Protein AF-A0A4P5SXL4-F1 (afdb_monomer)

Structure (mmCIF, N/CA/C/O backbone):
data_AF-A0A4P5SXL4-F1
#
_entry.id   AF-A0A4P5SXL4-F1
#
loop_
_atom_site.group_PDB
_atom_site.id
_atom_site.type_symbol
_atom_site.label_atom_id
_atom_site.label_alt_id
_atom_site.label_comp_id
_atom_site.label_asym_id
_atom_site.label_entity_id
_atom_site.label_seq_id
_atom_site.pdbx_PDB_ins_code
_atom_site.Cartn_x
_atom_site.Cartn_y
_atom_site.Cartn_z
_atom_site.occupancy
_atom_site.B_iso_or_equiv
_atom_site.auth_seq_id
_atom_site.auth_comp_id
_atom_site.auth_asym_id
_atom_site.auth_atom_id
_atom_site.pdbx_PDB_model_num
ATOM 1 N N . MET A 1 1 ? 36.835 -3.818 -35.997 1.00 56.41 1 MET A N 1
ATOM 2 C CA . MET A 1 1 ? 37.004 -4.022 -34.536 1.00 56.41 1 MET A CA 1
ATOM 3 C C . MET A 1 1 ? 36.661 -2.794 -33.690 1.00 56.41 1 MET A C 1
ATOM 5 O O . MET A 1 1 ? 35.737 -2.899 -32.897 1.00 56.41 1 MET A O 1
ATOM 9 N N . LYS A 1 2 ? 37.315 -1.630 -33.857 1.00 66.56 2 LYS A N 1
ATOM 10 C CA . LYS A 1 2 ? 37.098 -0.452 -32.978 1.00 66.56 2 LYS A CA 1
ATOM 11 C C . LYS A 1 2 ? 35.642 0.056 -32.917 1.00 66.56 2 LYS A C 1
ATOM 13 O O . LYS A 1 2 ? 35.160 0.368 -31.839 1.00 66.56 2 LYS A O 1
ATOM 18 N N . LEU A 1 3 ? 34.918 0.069 -34.041 1.00 59.31 3 LEU A N 1
ATOM 19 C CA . LEU A 1 3 ? 33.506 0.495 -34.092 1.00 59.31 3 LEU A CA 1
ATOM 20 C C . LEU A 1 3 ? 32.541 -0.437 -33.342 1.00 59.31 3 LEU A C 1
ATOM 22 O O . LEU A 1 3 ? 31.607 0.037 -32.707 1.00 59.31 3 LEU A O 1
ATOM 26 N N . ILE A 1 4 ? 32.774 -1.751 -33.388 1.00 69.25 4 ILE A N 1
ATOM 27 C CA . ILE A 1 4 ? 31.944 -2.736 -32.676 1.00 69.25 4 ILE A CA 1
ATOM 28 C C . ILE A 1 4 ? 32.162 -2.599 -31.166 1.00 69.25 4 ILE A C 1
ATOM 30 O O . ILE A 1 4 ? 31.200 -2.567 -30.408 1.00 69.25 4 ILE A O 1
ATOM 34 N N . LEU A 1 5 ? 33.416 -2.417 -30.741 1.00 68.00 5 LEU A N 1
ATOM 35 C CA . LEU A 1 5 ? 33.757 -2.189 -29.338 1.00 68.00 5 LEU A CA 1
ATOM 36 C C . LEU A 1 5 ? 33.088 -0.920 -28.780 1.00 68.00 5 LEU A C 1
ATOM 38 O O . LEU A 1 5 ? 32.519 -0.961 -27.696 1.00 68.00 5 LEU A O 1
ATOM 42 N N . ILE A 1 6 ? 33.091 0.184 -29.537 1.00 70.31 6 ILE A N 1
ATOM 43 C CA . ILE A 1 6 ? 32.420 1.437 -29.141 1.00 70.31 6 ILE A CA 1
ATOM 44 C C . ILE A 1 6 ? 30.903 1.234 -28.992 1.00 70.31 6 ILE A C 1
ATOM 46 O O . ILE A 1 6 ? 30.309 1.724 -28.033 1.00 70.31 6 ILE A O 1
ATOM 50 N N . ARG A 1 7 ? 30.267 0.482 -29.899 1.00 68.31 7 ARG A N 1
ATOM 51 C CA . ARG A 1 7 ? 28.827 0.167 -29.825 1.00 68.31 7 ARG A CA 1
ATOM 52 C C . ARG A 1 7 ? 28.476 -0.691 -28.607 1.00 68.31 7 ARG A C 1
ATOM 54 O O . ARG A 1 7 ? 27.475 -0.438 -27.944 1.00 68.31 7 ARG A O 1
ATOM 61 N N . ILE A 1 8 ? 29.314 -1.676 -28.289 1.00 72.38 8 ILE A N 1
ATOM 62 C CA . ILE A 1 8 ? 29.124 -2.533 -27.112 1.00 72.38 8 ILE A CA 1
ATOM 63 C C . ILE A 1 8 ? 29.294 -1.716 -25.827 1.00 72.38 8 ILE A C 1
ATOM 65 O O . ILE A 1 8 ? 28.440 -1.787 -24.950 1.00 72.38 8 ILE A O 1
ATOM 69 N N . LEU A 1 9 ? 30.344 -0.892 -25.740 1.00 73.12 9 LEU A N 1
ATOM 70 C CA . LEU A 1 9 ? 30.603 -0.042 -24.573 1.00 73.12 9 LEU A CA 1
ATOM 71 C C . LEU A 1 9 ? 29.487 0.977 -24.335 1.00 73.12 9 LEU A C 1
ATOM 73 O O . LEU A 1 9 ? 29.042 1.140 -23.204 1.00 73.12 9 LEU A O 1
ATOM 77 N N . THR A 1 10 ? 29.006 1.632 -25.393 1.00 71.19 10 THR A N 1
ATOM 78 C CA . THR A 1 10 ? 27.881 2.573 -25.284 1.00 71.19 10 THR A CA 1
ATOM 79 C C . THR A 1 10 ? 26.604 1.864 -24.833 1.00 71.19 10 THR A C 1
ATOM 81 O O . THR A 1 10 ? 25.957 2.336 -23.904 1.00 71.19 10 THR A O 1
ATOM 84 N N . SER A 1 11 ? 26.286 0.694 -25.395 1.00 72.94 11 SER A N 1
ATOM 85 C CA . SER A 1 11 ? 25.105 -0.091 -24.993 1.00 72.94 11 SER A CA 1
ATOM 86 C C . SER A 1 11 ? 25.170 -0.551 -23.531 1.00 72.94 11 SER A C 1
ATOM 88 O O . SER A 1 11 ? 24.180 -0.450 -22.812 1.00 72.94 11 SER A O 1
ATOM 90 N N . LEU A 1 12 ? 26.341 -1.004 -23.067 1.00 77.56 12 LEU A N 1
ATOM 91 C CA . LEU A 1 12 ? 26.576 -1.379 -21.667 1.00 77.56 12 LEU A CA 1
ATOM 92 C C . LEU A 1 12 ? 26.395 -0.195 -20.715 1.00 77.56 12 LEU A C 1
ATOM 94 O O . LEU A 1 12 ? 25.798 -0.351 -19.655 1.00 77.56 12 LEU A O 1
ATOM 98 N N . LEU A 1 13 ? 26.878 0.986 -21.102 1.00 77.12 13 LEU A N 1
ATOM 99 C CA . LEU A 1 13 ? 26.790 2.194 -20.285 1.00 77.12 13 LEU A CA 1
ATOM 100 C C . LEU A 1 13 ? 25.336 2.670 -20.144 1.00 77.12 13 LEU A C 1
ATOM 102 O O . LEU A 1 13 ? 24.900 2.963 -19.033 1.00 77.12 13 LEU A O 1
ATOM 106 N N . PHE A 1 14 ? 24.560 2.664 -21.235 1.00 72.75 14 PHE A N 1
ATOM 107 C CA . PHE A 1 14 ? 23.121 2.952 -21.181 1.00 72.75 14 PHE A CA 1
ATOM 108 C C . PHE A 1 14 ? 22.348 1.896 -20.382 1.00 72.75 14 PHE A C 1
ATOM 110 O O . PHE A 1 14 ? 21.519 2.256 -19.550 1.00 72.75 14 PHE A O 1
ATOM 117 N N . GLY A 1 15 ? 22.649 0.607 -20.577 1.00 72.62 15 GLY A N 1
ATOM 118 C CA . GLY A 1 15 ? 22.032 -0.475 -19.807 1.00 72.62 15 GLY A CA 1
ATOM 119 C C . GLY A 1 15 ? 22.300 -0.347 -18.305 1.00 72.62 15 GLY A C 1
ATOM 120 O O . GLY A 1 15 ? 21.377 -0.463 -17.503 1.00 72.62 15 GLY A O 1
ATOM 121 N N . PHE A 1 16 ? 23.539 -0.027 -17.923 1.00 82.19 16 PHE A N 1
ATOM 122 C CA . PHE A 1 16 ? 23.910 0.214 -16.529 1.00 82.19 16 PHE A CA 1
ATOM 123 C C . PHE A 1 16 ? 23.234 1.464 -15.953 1.00 82.19 16 PHE A C 1
ATOM 125 O O . PHE A 1 16 ? 22.774 1.430 -14.817 1.00 82.19 16 PHE A O 1
ATOM 132 N N . ALA A 1 17 ? 23.120 2.548 -16.727 1.00 69.81 17 ALA A N 1
ATOM 133 C CA . ALA A 1 17 ? 22.428 3.761 -16.291 1.00 69.81 17 ALA A CA 1
ATOM 134 C C . ALA A 1 17 ? 20.934 3.511 -16.023 1.00 69.81 17 ALA A C 1
ATOM 136 O O . ALA A 1 17 ? 20.415 3.972 -15.008 1.00 69.81 17 ALA A O 1
ATOM 137 N N . ILE A 1 18 ? 20.260 2.743 -16.889 1.00 75.12 18 ILE A N 1
ATOM 138 C CA . ILE A 1 18 ? 18.858 2.342 -16.690 1.00 75.12 18 ILE A CA 1
ATOM 139 C C . ILE A 1 18 ? 18.734 1.431 -15.466 1.00 75.12 18 ILE A C 1
ATOM 141 O O . ILE A 1 18 ? 17.867 1.654 -14.628 1.00 75.12 18 ILE A O 1
ATOM 145 N N . PHE A 1 19 ? 19.618 0.438 -15.324 1.00 76.81 19 PHE A N 1
ATOM 146 C CA . PHE A 1 19 ? 19.635 -0.443 -14.154 1.00 76.81 19 PHE A CA 1
ATOM 147 C C . PHE A 1 19 ? 19.843 0.339 -12.851 1.00 76.81 19 PHE A C 1
ATOM 149 O O . PHE A 1 19 ? 19.139 0.102 -11.875 1.00 76.81 19 PHE A O 1
ATOM 156 N N . TYR A 1 20 ? 20.765 1.303 -12.846 1.00 77.94 20 TYR A N 1
ATOM 157 C CA . TYR A 1 20 ? 21.011 2.172 -11.700 1.00 77.94 20 TYR A CA 1
ATOM 158 C C . TYR A 1 20 ? 19.785 3.026 -11.361 1.00 77.94 20 TYR A C 1
ATOM 160 O O . TYR A 1 20 ? 19.420 3.088 -10.193 1.00 77.94 20 TYR A O 1
ATOM 168 N N . GLN A 1 21 ? 19.121 3.623 -12.359 1.00 70.56 21 GLN A N 1
ATOM 169 C CA . GLN A 1 21 ? 17.874 4.370 -12.146 1.00 70.56 21 GLN A CA 1
ATOM 170 C C . GLN A 1 21 ? 16.747 3.479 -11.610 1.00 70.56 21 GLN A C 1
ATOM 172 O O . GLN A 1 21 ? 16.017 3.891 -10.716 1.00 70.56 21 GLN A O 1
ATOM 177 N N . ALA A 1 22 ? 16.614 2.250 -12.114 1.00 70.00 22 ALA A N 1
ATOM 178 C CA . ALA A 1 22 ? 15.633 1.293 -11.607 1.00 70.00 22 ALA A CA 1
ATOM 179 C C . ALA A 1 22 ? 15.944 0.875 -10.159 1.00 70.00 22 ALA A C 1
ATOM 181 O O . ALA A 1 22 ? 15.039 0.781 -9.334 1.00 70.00 22 ALA A O 1
ATOM 182 N N . LEU A 1 23 ? 17.223 0.669 -9.833 1.00 72.94 23 LEU A N 1
ATOM 183 C CA . LEU A 1 23 ? 17.668 0.325 -8.485 1.00 72.94 23 LEU A CA 1
ATOM 184 C C . LEU A 1 23 ? 17.502 1.495 -7.506 1.00 72.94 23 LEU A C 1
ATOM 186 O O . LEU A 1 23 ? 17.093 1.273 -6.369 1.00 72.94 23 LEU A O 1
ATOM 190 N N . SER A 1 24 ? 17.798 2.729 -7.929 1.00 66.06 24 SER A N 1
ATOM 191 C CA . SER A 1 24 ? 17.576 3.924 -7.110 1.00 66.06 24 SER A CA 1
ATOM 192 C C . SER A 1 24 ? 16.088 4.160 -6.892 1.00 66.06 24 SER A C 1
ATOM 194 O O . SER A 1 24 ? 15.681 4.335 -5.754 1.00 66.06 24 SER A O 1
ATOM 196 N N . ALA A 1 25 ? 15.273 4.040 -7.946 1.00 62.03 25 ALA A N 1
ATOM 197 C CA . ALA A 1 25 ? 13.823 4.114 -7.830 1.00 62.03 25 ALA A CA 1
ATOM 198 C C . ALA A 1 25 ? 13.296 3.050 -6.862 1.00 62.03 25 ALA A C 1
ATOM 200 O O . ALA A 1 25 ? 12.528 3.383 -5.977 1.00 62.03 25 ALA A O 1
ATOM 201 N N . HIS A 1 26 ? 13.758 1.799 -6.952 1.00 61.19 26 HIS A N 1
ATOM 202 C CA . HIS A 1 26 ? 13.380 0.760 -5.993 1.00 61.19 26 HIS A CA 1
ATOM 203 C C . HIS A 1 26 ? 13.784 1.116 -4.556 1.00 61.19 26 HIS A C 1
ATOM 205 O O . HIS A 1 26 ? 12.990 0.939 -3.638 1.00 61.19 26 HIS A O 1
ATOM 211 N N . ARG A 1 27 ? 14.997 1.643 -4.348 1.00 63.25 27 ARG A N 1
ATOM 212 C CA . ARG A 1 27 ? 15.480 2.033 -3.017 1.00 63.25 27 ARG A CA 1
ATOM 213 C C . ARG A 1 27 ? 14.670 3.182 -2.416 1.00 63.25 27 ARG A C 1
ATOM 215 O O . ARG A 1 27 ? 14.325 3.102 -1.243 1.00 63.25 27 ARG A O 1
ATOM 222 N N . ASP A 1 28 ? 14.375 4.201 -3.216 1.00 55.09 28 ASP A N 1
ATOM 223 C CA . ASP A 1 28 ? 13.588 5.366 -2.804 1.00 55.09 28 ASP A CA 1
ATOM 224 C C . ASP A 1 28 ? 12.113 4.977 -2.576 1.00 55.09 28 ASP A C 1
ATOM 226 O O . ASP A 1 28 ? 11.462 5.473 -1.659 1.00 55.09 28 ASP A O 1
ATOM 230 N N . TYR A 1 29 ? 11.606 4.002 -3.333 1.00 51.97 29 TYR A N 1
ATOM 231 C CA . TYR A 1 29 ? 10.255 3.459 -3.174 1.00 51.97 29 TYR A CA 1
ATOM 232 C C . TYR A 1 29 ? 10.108 2.594 -1.918 1.00 51.97 29 TYR A C 1
ATOM 234 O O . TYR A 1 29 ? 9.102 2.670 -1.228 1.00 51.97 29 TYR A O 1
ATOM 242 N N . VAL A 1 30 ? 11.139 1.822 -1.554 1.00 52.62 30 VAL A N 1
ATOM 243 C CA . VAL A 1 30 ? 11.180 1.078 -0.279 1.00 52.62 30 VAL A CA 1
ATOM 244 C C . VAL A 1 30 ? 11.124 2.024 0.937 1.00 52.62 30 VAL A C 1
ATOM 246 O O . VAL A 1 30 ? 10.836 1.572 2.046 1.00 52.62 30 VAL A O 1
ATOM 249 N N . THR A 1 31 ? 11.376 3.326 0.754 1.00 44.84 31 THR A N 1
ATOM 250 C CA . THR A 1 31 ? 11.322 4.331 1.826 1.00 44.84 31 THR A CA 1
ATOM 251 C C . THR A 1 31 ? 10.035 5.155 1.911 1.00 44.84 31 THR A C 1
ATOM 253 O O . THR A 1 31 ? 9.834 5.778 2.952 1.00 44.84 31 THR A O 1
ATOM 256 N N . GLU A 1 32 ? 9.158 5.164 0.900 1.00 48.22 32 GLU A N 1
ATOM 257 C CA . GLU A 1 32 ? 7.842 5.812 1.022 1.00 48.22 32 GLU A CA 1
ATOM 258 C C . GLU A 1 32 ? 6.809 4.833 1.603 1.00 48.22 32 GLU A C 1
ATOM 260 O O . GLU A 1 32 ? 6.722 3.683 1.178 1.00 48.22 32 GLU A O 1
ATOM 265 N N . ASP A 1 33 ? 6.027 5.293 2.587 1.00 52.91 33 ASP A N 1
ATOM 266 C CA . ASP A 1 33 ? 4.880 4.589 3.183 1.00 52.91 33 ASP A CA 1
ATOM 267 C C . ASP A 1 33 ? 3.794 4.351 2.121 1.00 52.91 33 ASP A C 1
ATOM 269 O O . ASP A 1 33 ? 2.785 5.054 2.033 1.00 52.91 33 ASP A O 1
ATOM 273 N N . LEU A 1 34 ? 4.004 3.358 1.267 1.00 55.16 34 LEU A N 1
ATOM 274 C CA . LEU A 1 34 ? 3.079 2.995 0.203 1.00 55.16 34 LEU A CA 1
ATOM 275 C C . LEU A 1 34 ? 2.036 2.030 0.732 1.00 55.16 34 LEU A C 1
ATOM 277 O O . LEU A 1 34 ? 1.897 0.897 0.277 1.00 55.16 34 LEU A O 1
ATOM 281 N N . LEU A 1 35 ? 1.261 2.523 1.692 1.00 63.84 35 LEU A N 1
ATOM 282 C CA . LEU A 1 35 ? -0.068 1.981 1.882 1.00 63.84 35 LEU A CA 1
ATOM 283 C C . LEU A 1 35 ? -0.837 2.234 0.591 1.00 63.84 35 LEU A C 1
ATOM 285 O O . LEU A 1 35 ? -0.939 3.375 0.128 1.00 63.84 35 LEU A O 1
ATOM 289 N N . SER A 1 36 ? -1.390 1.169 0.011 1.00 72.56 36 SER A N 1
ATOM 290 C CA . SER A 1 36 ? -2.393 1.339 -1.039 1.00 72.56 36 SER A CA 1
ATOM 291 C C . SER A 1 36 ? -3.499 2.272 -0.544 1.00 72.56 36 SER A C 1
ATOM 293 O O . SER A 1 36 ? -3.765 2.375 0.659 1.00 72.56 36 SER A O 1
ATOM 295 N N . TYR A 1 37 ? -4.174 2.949 -1.471 1.00 79.25 37 TYR A N 1
ATOM 296 C CA . TYR A 1 37 ? -5.300 3.818 -1.129 1.00 79.25 37 TYR A CA 1
ATOM 297 C C . TYR A 1 37 ? -6.330 3.087 -0.245 1.00 79.25 37 TYR A C 1
ATOM 299 O O . TYR A 1 37 ? -6.777 3.623 0.768 1.00 79.25 37 TYR A O 1
ATOM 307 N N . GLN A 1 38 ? -6.609 1.819 -0.561 1.00 83.81 38 GLN A N 1
ATOM 308 C CA . GLN A 1 38 ? -7.495 0.939 0.197 1.00 83.81 38 GLN A CA 1
ATOM 309 C C . GLN A 1 38 ? -6.959 0.613 1.598 1.00 83.81 38 GLN A C 1
ATOM 311 O O . GLN A 1 38 ? -7.719 0.674 2.565 1.00 83.81 38 GLN A O 1
ATOM 316 N N . GLN A 1 39 ? -5.664 0.318 1.756 1.00 83.19 39 GLN A N 1
ATOM 317 C CA . GLN A 1 39 ? -5.060 0.114 3.081 1.00 83.19 39 GLN A CA 1
ATOM 318 C C . GLN A 1 39 ? -5.148 1.371 3.939 1.00 83.19 39 GLN A C 1
ATOM 320 O O . GLN A 1 39 ? -5.549 1.294 5.099 1.00 83.19 39 GLN A O 1
ATOM 325 N N . LYS A 1 40 ? -4.832 2.537 3.366 1.00 83.50 40 LYS A N 1
ATOM 326 C CA . LYS A 1 40 ? -4.919 3.816 4.075 1.00 83.50 40 LYS A CA 1
ATOM 327 C C . LYS A 1 40 ? -6.349 4.091 4.543 1.00 83.50 40 LYS A C 1
ATOM 329 O O . LYS A 1 40 ? -6.559 4.369 5.721 1.00 83.50 40 LYS A O 1
ATOM 334 N N . MET A 1 41 ? -7.331 3.914 3.657 1.00 85.94 41 MET A N 1
ATOM 335 C CA . MET A 1 41 ? -8.747 4.000 4.023 1.00 85.94 41 MET A CA 1
ATOM 336 C C . MET A 1 41 ? -9.126 3.007 5.124 1.00 85.94 41 MET A C 1
ATOM 338 O O . MET A 1 41 ? -9.876 3.352 6.032 1.00 85.94 41 MET A O 1
ATOM 342 N N . THR A 1 42 ? -8.623 1.773 5.056 1.00 89.50 42 THR A N 1
ATOM 343 C CA . THR A 1 42 ? -8.894 0.741 6.065 1.00 89.50 42 THR A CA 1
ATOM 344 C C . THR A 1 42 ? -8.374 1.158 7.434 1.00 89.50 42 THR A C 1
ATOM 346 O O . THR A 1 42 ? -9.110 1.057 8.411 1.00 89.50 42 THR A O 1
ATOM 349 N N . VAL A 1 43 ? -7.145 1.678 7.508 1.00 85.75 43 VAL A N 1
ATOM 350 C CA . VAL A 1 43 ? -6.544 2.171 8.756 1.00 85.75 43 VAL A CA 1
ATOM 351 C C . VAL A 1 43 ? -7.339 3.347 9.323 1.00 85.75 43 VAL A C 1
ATOM 353 O O . VAL A 1 43 ? -7.661 3.343 10.511 1.00 85.75 43 VAL A O 1
ATOM 356 N N . GLU A 1 44 ? -7.707 4.321 8.488 1.00 85.94 44 GLU A N 1
ATOM 357 C CA . GLU A 1 44 ? -8.505 5.484 8.903 1.00 85.94 44 GLU A CA 1
ATOM 358 C C . GLU A 1 44 ? -9.887 5.065 9.437 1.00 85.94 44 GLU A C 1
ATOM 360 O O . GLU A 1 44 ? -10.310 5.494 10.513 1.00 85.94 44 GLU A O 1
ATOM 365 N N . ARG A 1 45 ? -10.580 4.161 8.736 1.00 88.81 45 ARG A N 1
ATOM 366 C CA . ARG A 1 45 ? -11.884 3.635 9.171 1.00 88.81 45 ARG A CA 1
ATOM 367 C C . ARG A 1 45 ? -11.775 2.801 10.445 1.00 88.81 45 ARG A C 1
ATOM 369 O O . ARG A 1 45 ? -12.617 2.930 11.332 1.00 88.81 45 ARG A O 1
ATOM 376 N N . ALA A 1 46 ? -10.733 1.978 10.563 1.00 88.50 46 ALA A N 1
ATOM 377 C CA . ALA A 1 46 ? -10.480 1.181 11.757 1.00 88.50 46 ALA A CA 1
ATOM 378 C C . ALA A 1 46 ? -10.181 2.067 12.980 1.00 88.50 46 ALA A C 1
ATOM 380 O O . ALA A 1 46 ? -10.660 1.771 14.073 1.00 88.50 46 ALA A O 1
ATOM 381 N N . GLN A 1 47 ? -9.452 3.175 12.800 1.00 87.75 47 GLN A N 1
ATOM 382 C CA . GLN A 1 47 ? -9.225 4.187 13.839 1.00 87.75 47 GLN A CA 1
ATOM 383 C C . GLN A 1 47 ? -10.529 4.838 14.310 1.00 87.75 47 GLN A C 1
ATOM 385 O O . GLN A 1 47 ? -10.766 4.951 15.513 1.00 87.75 47 GLN A O 1
ATOM 390 N N . GLU A 1 48 ? -11.393 5.232 13.376 1.00 87.75 48 GLU A N 1
ATOM 391 C CA . GLU A 1 48 ? -12.686 5.837 13.705 1.00 87.75 48 GLU A CA 1
ATOM 392 C C . GLU A 1 48 ? -13.613 4.844 14.426 1.00 87.75 48 GLU A C 1
ATOM 394 O O . GLU A 1 48 ? -14.239 5.189 15.430 1.00 87.75 48 GLU A O 1
ATOM 399 N N . LEU A 1 49 ? -13.663 3.584 13.979 1.00 88.69 49 LEU A N 1
ATOM 400 C CA . LEU A 1 49 ? -14.407 2.528 14.673 1.00 88.69 49 LEU A CA 1
ATOM 401 C C . LEU A 1 49 ? -13.877 2.288 16.088 1.00 88.69 49 LEU A C 1
ATOM 403 O O . LEU A 1 49 ? -14.671 2.199 17.025 1.00 88.69 49 LEU A O 1
ATOM 407 N N . LYS A 1 50 ? -12.552 2.208 16.247 1.00 88.19 50 LYS A N 1
ATOM 408 C CA . LYS A 1 50 ? -11.887 2.035 17.543 1.00 88.19 50 LYS A CA 1
ATOM 409 C C . LYS A 1 50 ? -12.330 3.112 18.531 1.00 88.19 50 LYS A C 1
ATOM 411 O O . LYS A 1 50 ? -12.816 2.803 19.616 1.00 88.19 50 LYS A O 1
ATOM 416 N N . LYS A 1 51 ? -12.256 4.374 18.106 1.00 88.12 51 LYS A N 1
ATOM 417 C CA . LYS A 1 51 ? -12.672 5.522 18.912 1.00 88.12 51 LYS A CA 1
ATOM 418 C C . LYS A 1 51 ? -14.137 5.419 19.350 1.00 88.12 51 LYS A C 1
ATOM 420 O O . LYS A 1 51 ? -14.445 5.627 20.517 1.00 88.12 51 LYS A O 1
ATOM 425 N N . ARG A 1 52 ? -15.042 5.030 18.448 1.00 88.62 52 ARG A N 1
ATOM 426 C CA . ARG A 1 52 ? -16.471 4.861 18.778 1.00 88.62 52 ARG A CA 1
ATOM 427 C C . ARG A 1 52 ? -16.735 3.727 19.757 1.00 88.62 52 ARG A C 1
ATOM 429 O O . ARG A 1 52 ? -17.610 3.860 20.610 1.00 88.62 52 ARG A O 1
ATOM 436 N N . VAL A 1 53 ? -16.010 2.615 19.625 1.00 88.44 53 VAL A N 1
ATOM 437 C CA . VAL A 1 53 ? -16.074 1.510 20.592 1.00 88.44 53 VAL A CA 1
ATOM 438 C C . VAL A 1 53 ? -15.672 2.022 21.972 1.00 88.44 53 VAL A C 1
ATOM 440 O O . VAL A 1 53 ? -16.408 1.803 22.930 1.00 88.44 53 VAL A O 1
ATOM 443 N N . GLU A 1 54 ? -14.552 2.740 22.064 1.00 87.69 54 GLU A N 1
ATOM 444 C CA . GLU A 1 54 ? -14.047 3.307 23.319 1.00 87.69 54 GLU A CA 1
ATOM 445 C C . GLU A 1 54 ? -15.037 4.304 23.938 1.00 87.69 54 GLU A C 1
ATOM 447 O O . GLU A 1 54 ? -15.381 4.166 25.114 1.00 87.69 54 GLU A O 1
ATOM 452 N N . ASP A 1 55 ? -15.579 5.229 23.142 1.00 88.69 55 ASP A N 1
ATOM 453 C CA . ASP A 1 55 ? -16.592 6.196 23.585 1.00 88.69 55 ASP A CA 1
ATOM 454 C C . ASP A 1 55 ? -17.852 5.492 24.128 1.00 88.69 55 ASP A C 1
ATOM 456 O O . ASP A 1 55 ? -18.384 5.865 25.178 1.00 88.69 55 ASP A O 1
ATOM 460 N N . TYR A 1 56 ? -18.308 4.423 23.466 1.00 87.75 56 TYR A N 1
ATOM 461 C CA . TYR A 1 56 ? -19.437 3.617 23.937 1.00 87.75 56 TYR A CA 1
ATOM 462 C C . TYR A 1 56 ? -19.116 2.880 25.243 1.00 87.75 56 TYR A C 1
ATOM 464 O O . TYR A 1 56 ? -19.941 2.865 26.163 1.00 87.75 56 TYR A O 1
ATOM 472 N N . CYS A 1 57 ? -17.925 2.274 25.344 1.00 86.31 57 CYS A N 1
ATOM 473 C CA . CYS A 1 57 ? -17.480 1.594 26.562 1.00 86.31 57 CYS A CA 1
ATOM 474 C C . CYS A 1 57 ? -17.462 2.567 27.754 1.00 86.31 57 CYS A C 1
ATOM 476 O O . CYS A 1 57 ? -17.872 2.182 28.852 1.00 86.31 57 CYS A O 1
ATOM 478 N N . LEU A 1 58 ? -17.038 3.820 27.534 1.00 87.38 58 LEU A N 1
ATOM 479 C CA . LEU A 1 58 ? -17.023 4.879 28.546 1.00 87.38 58 LEU A CA 1
ATOM 480 C C . LEU A 1 58 ? -18.440 5.307 28.959 1.00 87.38 58 LEU A C 1
ATOM 482 O O . LEU A 1 58 ? -18.735 5.330 30.154 1.00 87.38 58 LEU A O 1
ATOM 486 N N . ASP A 1 59 ? -19.335 5.583 28.004 1.00 87.94 59 ASP A N 1
ATOM 487 C CA . ASP A 1 59 ? -20.705 6.048 28.293 1.00 87.94 59 ASP A CA 1
ATOM 488 C C . ASP A 1 59 ? -21.561 4.977 28.991 1.00 87.94 59 ASP A C 1
ATOM 490 O O . ASP A 1 59 ? -22.289 5.254 29.946 1.00 87.94 59 ASP A O 1
ATOM 494 N N . LYS A 1 60 ? -21.469 3.720 28.542 1.00 84.44 60 LYS A N 1
ATOM 495 C CA . LYS A 1 60 ? -22.297 2.616 29.061 1.00 84.44 60 LYS A CA 1
ATOM 496 C C . LYS A 1 60 ? -21.630 1.806 30.169 1.00 84.44 60 LYS A C 1
ATOM 498 O O . LYS A 1 60 ? -22.255 0.877 30.689 1.00 84.44 60 LYS A O 1
ATOM 503 N N . SER A 1 61 ? -20.374 2.118 30.510 1.00 81.19 61 SER A N 1
ATOM 504 C CA . SER A 1 61 ? -19.521 1.316 31.409 1.00 81.19 61 SER A CA 1
ATOM 505 C C . SER A 1 61 ? -19.462 -0.175 31.022 1.00 81.19 61 SER A C 1
ATOM 507 O O . SER A 1 61 ? -19.246 -1.043 31.869 1.00 81.19 61 SER A O 1
ATOM 509 N N . LYS A 1 62 ? -19.728 -0.478 29.744 1.00 82.75 62 LYS A N 1
ATOM 510 C CA . LYS A 1 62 ? -19.775 -1.809 29.128 1.00 82.75 62 LYS A CA 1
ATOM 511 C C . LYS A 1 62 ? -19.463 -1.662 27.647 1.00 82.75 62 LYS A C 1
ATOM 513 O O . LYS A 1 62 ? -20.071 -0.829 26.979 1.00 82.75 62 LYS A O 1
ATOM 518 N N . CYS A 1 63 ? -18.577 -2.501 27.129 1.00 83.69 63 CYS A N 1
ATOM 519 C CA . CYS A 1 63 ? -18.275 -2.506 25.705 1.00 83.69 63 CYS A CA 1
ATOM 520 C C . CYS A 1 63 ? -19.412 -3.113 24.867 1.00 83.69 63 CYS A C 1
ATOM 522 O O . CYS A 1 63 ? -20.174 -3.950 25.375 1.00 83.69 63 CYS A O 1
ATOM 524 N N . PRO A 1 64 ? -19.569 -2.669 23.605 1.00 86.56 64 PRO A N 1
ATOM 525 C CA . PRO A 1 64 ? -20.604 -3.192 22.722 1.00 86.56 64 PRO A CA 1
ATOM 526 C C . PRO A 1 64 ? -20.337 -4.674 22.444 1.00 86.56 64 PRO A C 1
ATOM 528 O O . PRO A 1 64 ? -19.188 -5.099 22.388 1.00 86.56 64 PRO A O 1
ATOM 531 N N . ARG A 1 65 ? -21.387 -5.485 22.272 1.00 85.44 65 ARG A N 1
ATOM 532 C CA . ARG A 1 65 ? -21.229 -6.912 21.929 1.00 85.44 65 ARG A CA 1
ATOM 533 C C . ARG A 1 65 ? -20.947 -7.098 20.445 1.00 85.44 65 ARG A C 1
ATOM 535 O O . ARG A 1 65 ? -20.402 -8.121 20.041 1.00 85.44 65 ARG A O 1
ATOM 542 N N . SER A 1 66 ? -21.362 -6.126 19.643 1.00 85.19 66 SER A N 1
ATOM 543 C CA . SER A 1 66 ? -21.232 -6.134 18.197 1.00 85.19 66 SER A CA 1
ATOM 544 C C . SER A 1 66 ? -21.117 -4.710 17.660 1.00 85.19 66 SER A C 1
ATOM 546 O O . SER A 1 66 ? -21.592 -3.766 18.292 1.00 85.19 66 SER A O 1
ATOM 548 N N . LEU A 1 67 ? -20.548 -4.538 16.461 1.00 82.62 67 LEU A N 1
ATOM 549 C CA . LEU A 1 67 ? -20.525 -3.220 15.817 1.00 82.62 67 LEU A CA 1
ATOM 550 C C . LEU A 1 67 ? -21.939 -2.689 15.549 1.00 82.62 67 LEU A C 1
ATOM 552 O O . LEU A 1 67 ? -22.127 -1.484 15.482 1.00 82.62 67 LEU A O 1
ATOM 556 N N . GLN A 1 68 ? -22.958 -3.546 15.446 1.00 79.75 68 GLN A N 1
ATOM 557 C CA . GLN A 1 68 ? -24.338 -3.094 15.264 1.00 79.75 68 GLN A CA 1
ATOM 558 C C . GLN A 1 68 ? -24.861 -2.283 16.465 1.00 79.75 68 GLN A C 1
ATOM 560 O O . GLN A 1 68 ? -25.730 -1.432 16.275 1.00 79.75 68 GLN A O 1
ATOM 565 N N . ASP A 1 69 ? -24.301 -2.483 17.663 1.00 80.06 69 ASP A N 1
ATOM 566 C CA . ASP A 1 69 ? -24.689 -1.753 18.879 1.00 80.06 69 ASP A CA 1
ATOM 567 C C . ASP A 1 69 ? -24.241 -0.278 18.853 1.00 80.06 69 ASP A C 1
ATOM 569 O O . ASP A 1 69 ? -24.807 0.556 19.557 1.00 80.06 69 ASP A O 1
ATOM 573 N N . LEU A 1 70 ? -23.258 0.066 18.012 1.00 76.44 70 LEU A N 1
ATOM 574 C CA . LEU A 1 70 ? -22.706 1.421 17.869 1.00 76.44 70 LEU A CA 1
ATOM 575 C C . LEU A 1 70 ? -23.542 2.334 16.952 1.00 76.44 70 LEU A C 1
ATOM 577 O O . LEU A 1 70 ? -23.103 3.429 16.610 1.00 76.44 70 LEU A O 1
ATOM 581 N N . ASN A 1 71 ? -24.719 1.879 16.508 1.00 71.00 71 ASN A N 1
ATOM 582 C CA . ASN A 1 71 ? -25.556 2.555 15.511 1.00 71.00 71 ASN A CA 1
ATOM 583 C C . ASN A 1 71 ? -24.778 2.987 14.244 1.00 71.00 71 ASN A C 1
ATOM 585 O O . ASN A 1 71 ? -25.049 4.013 13.626 1.00 71.00 71 ASN A O 1
ATOM 589 N N . VAL A 1 72 ? -23.802 2.178 13.817 1.00 65.56 72 VAL A N 1
ATOM 590 C CA . VAL A 1 72 ? -22.955 2.459 12.635 1.00 65.56 72 VAL A CA 1
ATOM 591 C C . VAL A 1 72 ? -23.743 2.371 11.322 1.00 65.56 72 VAL A C 1
ATOM 593 O O . VAL A 1 72 ? -23.215 2.695 10.267 1.00 65.56 72 VAL A O 1
ATOM 596 N N . LYS A 1 73 ? -25.023 1.973 11.365 1.00 59.78 73 LYS A N 1
ATOM 597 C CA . LYS A 1 73 ? -25.924 1.993 10.202 1.00 59.78 73 LYS A CA 1
ATOM 598 C C . LYS A 1 73 ? -26.038 3.374 9.561 1.00 59.78 73 LYS A C 1
ATOM 600 O O . LYS A 1 73 ? -26.257 3.440 8.356 1.00 59.78 73 LYS A O 1
ATOM 605 N N . ASP A 1 74 ? -25.849 4.437 10.338 1.00 61.38 74 ASP A N 1
ATOM 606 C CA . ASP A 1 74 ? -25.874 5.807 9.824 1.00 61.38 74 ASP A CA 1
ATOM 607 C C . ASP A 1 74 ? -24.605 6.155 9.020 1.00 61.38 74 ASP A C 1
ATOM 609 O O . ASP A 1 74 ? -24.580 7.165 8.322 1.00 61.38 74 ASP A O 1
ATOM 613 N N . ILE A 1 75 ? -23.560 5.313 9.080 1.00 69.50 75 ILE A N 1
ATOM 614 C CA . ILE A 1 75 ? -22.305 5.472 8.332 1.00 69.50 75 ILE A CA 1
ATOM 615 C C . ILE A 1 75 ? -21.882 4.118 7.732 1.00 69.50 75 ILE A C 1
ATOM 617 O O . ILE A 1 75 ? -20.951 3.474 8.225 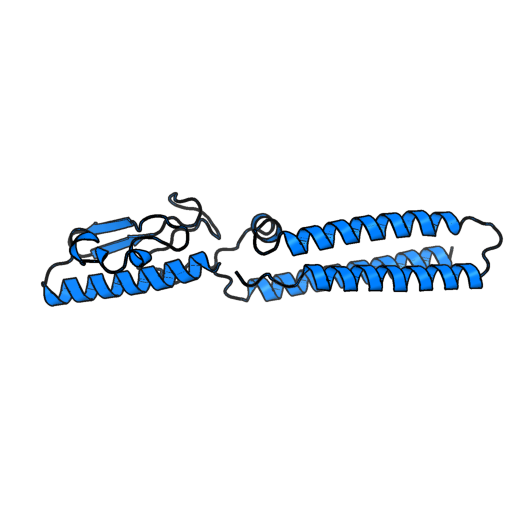1.00 69.50 75 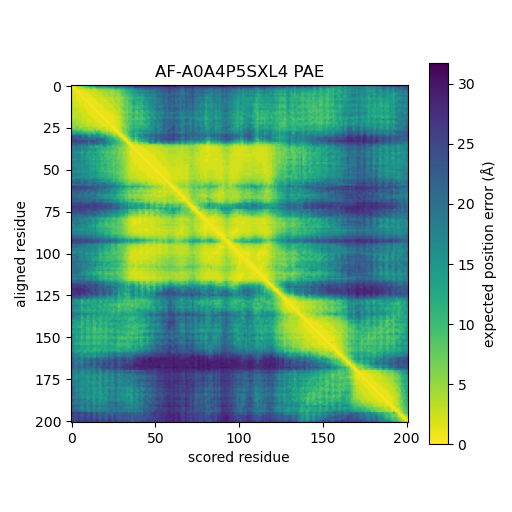ILE A O 1
ATOM 621 N N . PRO A 1 76 ? -22.551 3.663 6.656 1.00 69.62 76 PRO A N 1
ATOM 622 C CA . PRO A 1 76 ? -22.279 2.366 6.026 1.00 69.62 76 PRO A CA 1
ATOM 623 C C . PRO A 1 76 ? -20.834 2.231 5.522 1.00 69.62 76 PRO A C 1
ATOM 625 O O . PRO A 1 76 ? -20.307 1.131 5.406 1.00 69.62 76 PRO A O 1
ATOM 628 N N . GLU A 1 77 ? -20.157 3.347 5.271 1.00 74.94 77 GLU A N 1
ATOM 629 C CA . GLU A 1 77 ? -18.752 3.380 4.861 1.00 74.94 77 GLU A CA 1
ATOM 630 C C . GLU A 1 77 ? -17.794 2.892 5.957 1.00 74.94 77 GLU A C 1
ATOM 632 O O . GLU A 1 77 ? -16.701 2.437 5.638 1.00 74.94 77 GLU A O 1
ATOM 637 N N . LEU A 1 78 ? -18.189 2.956 7.234 1.00 80.56 78 LEU A N 1
ATOM 638 C CA . LEU A 1 78 ? -17.365 2.506 8.359 1.00 80.56 78 LEU A CA 1
ATOM 639 C C . LEU A 1 78 ? -17.515 1.015 8.654 1.00 80.56 78 LEU A C 1
ATOM 641 O O . LEU A 1 78 ? -16.699 0.474 9.389 1.00 80.56 78 LEU A O 1
ATOM 645 N N . THR A 1 79 ? -18.530 0.329 8.122 1.00 82.88 79 THR A N 1
ATOM 646 C CA . THR A 1 79 ? -18.724 -1.101 8.425 1.00 82.88 79 THR A CA 1
ATOM 647 C C . THR A 1 79 ? -17.771 -1.999 7.645 1.00 82.88 79 THR A C 1
ATOM 649 O O . THR A 1 79 ? -17.518 -3.128 8.071 1.00 82.88 79 THR A O 1
ATOM 652 N N . ASN A 1 80 ? -17.241 -1.494 6.529 1.00 90.12 80 ASN A N 1
ATOM 653 C CA . ASN A 1 80 ? -16.388 -2.237 5.617 1.00 90.12 80 ASN A CA 1
ATOM 654 C C . ASN A 1 80 ? -15.009 -1.578 5.492 1.00 90.12 80 ASN A C 1
ATOM 656 O O . ASN A 1 80 ? -14.869 -0.351 5.548 1.00 90.12 80 ASN A O 1
ATOM 660 N N . ASP A 1 81 ? -13.995 -2.398 5.261 1.00 91.31 81 ASP A N 1
ATOM 661 C CA . ASP A 1 81 ? -12.648 -1.949 4.947 1.00 91.31 81 ASP A CA 1
ATOM 662 C C . ASP A 1 81 ? -12.558 -1.310 3.546 1.00 91.31 81 ASP A C 1
ATOM 664 O O . ASP A 1 81 ? -13.552 -1.148 2.828 1.00 91.31 81 ASP A O 1
ATOM 668 N N . GLY A 1 82 ? -11.356 -0.880 3.165 1.00 88.06 82 GLY A N 1
ATOM 669 C CA . GLY A 1 82 ? -11.088 -0.226 1.884 1.00 88.06 82 GLY A CA 1
ATOM 670 C C . GLY A 1 82 ? -11.305 -1.121 0.661 1.00 88.06 82 GLY A C 1
ATOM 671 O O . GLY A 1 82 ? -11.420 -0.595 -0.445 1.00 88.06 82 GLY A O 1
ATOM 672 N N . TRP A 1 83 ? -11.410 -2.439 0.844 1.00 89.19 83 TRP A N 1
ATOM 673 C CA . TRP A 1 83 ? -11.722 -3.407 -0.212 1.00 89.19 83 TRP A CA 1
ATOM 674 C C . TRP A 1 83 ? -13.194 -3.834 -0.210 1.00 89.19 83 TRP A C 1
ATOM 676 O O . TRP A 1 83 ? -13.639 -4.538 -1.114 1.00 89.19 83 TRP A O 1
ATOM 686 N N . GLY A 1 84 ? -13.976 -3.363 0.764 1.00 89.56 84 GLY A N 1
ATOM 687 C CA . GLY A 1 84 ? -15.400 -3.651 0.881 1.00 89.56 84 GLY A CA 1
ATOM 688 C C . GLY A 1 84 ? -15.720 -4.891 1.715 1.00 89.56 84 GLY A C 1
ATOM 689 O O . GLY A 1 84 ? -16.894 -5.261 1.791 1.00 89.56 84 GLY A O 1
ATOM 690 N N . HIS A 1 85 ? -14.736 -5.508 2.372 1.00 91.69 85 HIS A N 1
ATOM 691 C CA . HIS A 1 85 ? -14.977 -6.601 3.309 1.00 91.69 85 HIS A CA 1
ATOM 692 C C . HIS A 1 85 ? -15.441 -6.053 4.665 1.00 91.69 85 HIS A C 1
ATOM 694 O O . HIS A 1 85 ? -14.940 -5.025 5.120 1.00 91.69 85 HIS A O 1
ATOM 700 N N . PRO A 1 86 ? -16.404 -6.702 5.342 1.00 91.19 86 PRO A N 1
ATOM 701 C CA . PRO A 1 86 ? -16.859 -6.252 6.651 1.00 91.19 86 PRO A CA 1
ATOM 702 C C . PRO A 1 86 ? -15.755 -6.418 7.700 1.0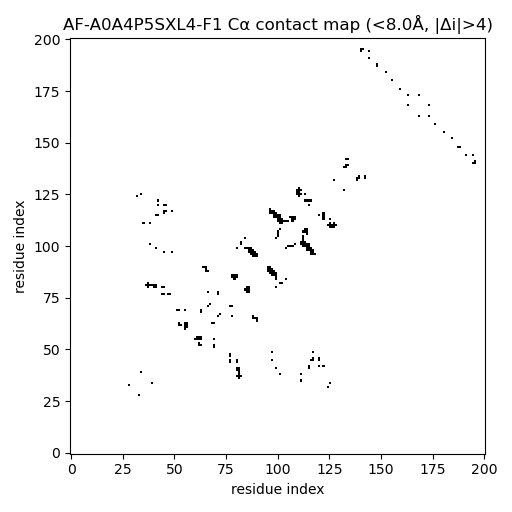0 91.19 86 PRO A C 1
ATOM 704 O O . PRO A 1 86 ? -15.102 -7.462 7.760 1.00 91.19 86 PRO A O 1
ATOM 707 N N . PHE A 1 87 ? -15.593 -5.427 8.580 1.00 90.62 87 PHE A N 1
ATOM 708 C CA . PHE A 1 87 ? -14.665 -5.555 9.702 1.00 90.62 87 PHE A CA 1
ATOM 709 C C . PHE A 1 87 ? -15.086 -6.683 10.650 1.00 90.62 87 PHE A C 1
ATOM 711 O O . PHE A 1 87 ? -16.254 -6.824 11.028 1.00 90.62 87 PHE A O 1
ATOM 718 N N . VAL A 1 88 ? -14.103 -7.454 11.104 1.00 90.38 88 VAL A N 1
ATOM 719 C CA . VAL A 1 88 ? -14.282 -8.477 12.127 1.00 90.38 88 VAL A CA 1
ATOM 720 C C . VAL A 1 88 ? -14.102 -7.833 13.494 1.00 90.38 88 VAL A C 1
ATOM 722 O O . VAL A 1 88 ? -13.015 -7.379 13.840 1.00 90.38 88 VAL A O 1
ATOM 725 N N . TYR A 1 89 ? -15.170 -7.826 14.287 1.00 89.50 89 TYR A N 1
ATOM 726 C CA . TYR A 1 89 ? -15.158 -7.353 15.668 1.00 89.50 89 TYR A CA 1
ATOM 727 C C . TYR A 1 89 ? -15.361 -8.526 16.623 1.00 89.50 89 TYR A C 1
ATOM 729 O O . TYR A 1 89 ? -16.351 -9.254 16.525 1.00 89.50 89 TYR A O 1
ATOM 737 N N . LYS A 1 90 ? -14.411 -8.726 17.536 1.00 87.88 90 LYS A N 1
ATOM 738 C CA . LYS A 1 90 ? -14.462 -9.772 18.563 1.00 87.88 90 LYS A CA 1
ATOM 739 C C . LYS A 1 90 ? -14.309 -9.140 19.932 1.00 87.88 90 LYS A C 1
ATOM 741 O O . LYS A 1 90 ? -13.416 -8.329 20.133 1.00 87.88 90 LYS A O 1
ATOM 746 N N . VAL A 1 91 ? -15.155 -9.548 20.868 1.00 84.88 91 VAL A N 1
ATOM 747 C CA . VAL A 1 91 ? -15.133 -9.071 22.253 1.00 84.88 91 VAL A CA 1
ATOM 748 C C . VAL A 1 91 ? -14.700 -10.215 23.154 1.00 84.88 91 VAL A C 1
ATOM 750 O O . VAL A 1 91 ? -15.200 -11.334 23.038 1.00 84.88 91 VAL A O 1
ATOM 753 N N . THR A 1 92 ? -13.779 -9.917 24.055 1.00 80.44 92 THR A N 1
ATOM 754 C CA . THR A 1 92 ? -13.366 -10.756 25.182 1.00 80.44 92 THR A CA 1
ATOM 755 C C . THR A 1 92 ? -13.752 -10.057 26.490 1.00 80.44 92 THR A C 1
ATOM 757 O O . THR A 1 92 ? -14.240 -8.931 26.464 1.00 80.44 92 THR A O 1
ATOM 760 N N . GLU A 1 93 ? -13.593 -10.711 27.644 1.00 71.62 93 GLU A N 1
ATOM 761 C CA . GLU A 1 93 ? -14.127 -10.199 28.921 1.00 71.62 93 GLU A CA 1
ATOM 762 C C . GLU A 1 93 ? -13.647 -8.784 29.288 1.00 71.62 93 GLU A C 1
ATOM 764 O O . GLU A 1 93 ? -14.430 -8.016 29.842 1.00 71.62 93 GLU A O 1
ATOM 769 N N . ASN A 1 94 ? -12.408 -8.426 28.934 1.00 70.00 94 ASN A N 1
ATOM 770 C CA . ASN A 1 94 ? -11.806 -7.127 29.258 1.00 70.00 94 ASN A CA 1
ATOM 771 C C . ASN A 1 94 ? -11.287 -6.357 28.034 1.00 70.00 94 ASN A C 1
ATOM 773 O O . ASN A 1 94 ? -10.727 -5.278 28.208 1.00 70.00 94 ASN A O 1
ATOM 777 N N . ASP A 1 95 ? -11.422 -6.905 26.825 1.00 79.75 95 ASP A N 1
ATOM 778 C CA . ASP A 1 95 ? -10.780 -6.346 25.633 1.00 79.75 95 ASP A CA 1
ATOM 779 C C . ASP A 1 95 ? -11.572 -6.644 24.357 1.00 79.75 95 ASP A C 1
ATOM 781 O O . ASP A 1 95 ? -12.416 -7.546 24.330 1.00 79.75 95 ASP A O 1
ATOM 785 N N . TYR A 1 96 ? -11.283 -5.924 23.281 1.00 85.88 96 TYR A N 1
ATOM 786 C CA . TYR A 1 96 ? -11.863 -6.163 21.968 1.00 85.88 96 TYR A CA 1
ATOM 787 C C . TYR A 1 96 ? -10.791 -6.150 20.883 1.00 85.88 96 TYR A C 1
ATOM 789 O O . TYR A 1 96 ? -9.762 -5.499 20.987 1.00 85.88 96 TYR A O 1
ATOM 797 N N . THR A 1 97 ? -11.065 -6.847 19.789 1.00 87.62 97 THR A N 1
ATOM 798 C CA . THR A 1 97 ? -10.218 -6.834 18.601 1.00 87.62 97 THR A CA 1
ATOM 799 C C . THR A 1 97 ? -11.052 -6.414 17.407 1.00 87.62 97 THR A C 1
ATOM 801 O O . THR A 1 97 ? -12.081 -7.033 17.119 1.00 87.62 97 THR A O 1
ATOM 804 N N . LEU A 1 98 ? -10.586 -5.387 16.699 1.00 89.31 98 LEU A N 1
ATOM 805 C CA . LEU A 1 98 ? -11.069 -5.024 15.372 1.00 89.31 98 LEU A CA 1
ATOM 806 C C . LEU A 1 98 ? -10.032 -5.458 14.334 1.00 89.31 98 LEU A C 1
ATOM 808 O O . LEU A 1 98 ? -8.848 -5.158 14.489 1.00 89.31 98 LEU A O 1
ATOM 812 N N . LEU A 1 99 ? -10.474 -6.167 13.300 1.00 90.88 99 LEU A N 1
ATOM 813 C CA . LEU A 1 99 ? -9.609 -6.791 12.301 1.00 90.88 99 LEU A CA 1
ATOM 814 C C . LEU A 1 99 ? -10.193 -6.634 10.889 1.00 90.88 99 LEU A C 1
ATOM 816 O O . LEU A 1 99 ? -11.383 -6.868 10.683 1.00 90.88 99 LEU A O 1
ATOM 820 N N . SER A 1 100 ? -9.341 -6.298 9.923 1.00 91.81 100 SER A N 1
ATOM 821 C CA . SER A 1 100 ? -9.557 -6.524 8.486 1.00 91.81 100 SER A CA 1
ATOM 822 C C . SER A 1 100 ? -8.547 -7.565 8.005 1.00 91.81 100 SER A C 1
ATOM 824 O O . SER A 1 100 ? -7.406 -7.569 8.461 1.00 91.81 100 SER A O 1
ATOM 826 N N . TYR A 1 101 ? -8.987 -8.447 7.110 1.00 92.12 101 TYR A N 1
ATOM 827 C CA . TYR A 1 101 ? -8.177 -9.508 6.507 1.00 92.12 101 TYR A CA 1
ATOM 828 C C . TYR A 1 101 ? -7.436 -9.054 5.235 1.00 92.12 101 TYR A C 1
ATOM 830 O O . TYR A 1 101 ? -7.022 -9.877 4.435 1.00 92.12 101 TYR A O 1
ATOM 838 N N . GLY A 1 102 ? -7.351 -7.747 4.982 1.00 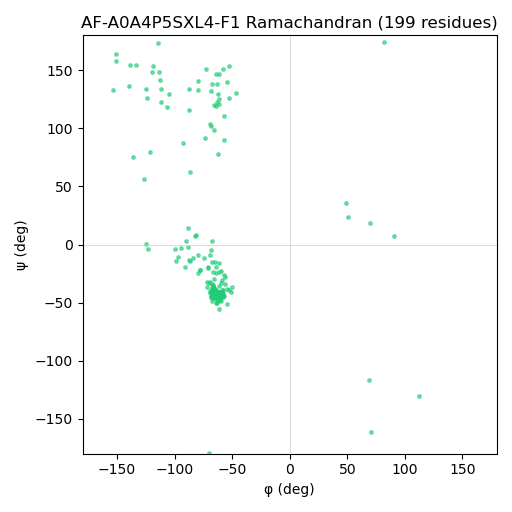89.38 102 GLY A N 1
ATOM 839 C CA . GLY A 1 102 ? -6.692 -7.240 3.783 1.00 89.38 102 GLY A CA 1
ATOM 840 C C . GLY A 1 102 ? -7.466 -7.514 2.487 1.00 89.38 102 GLY A 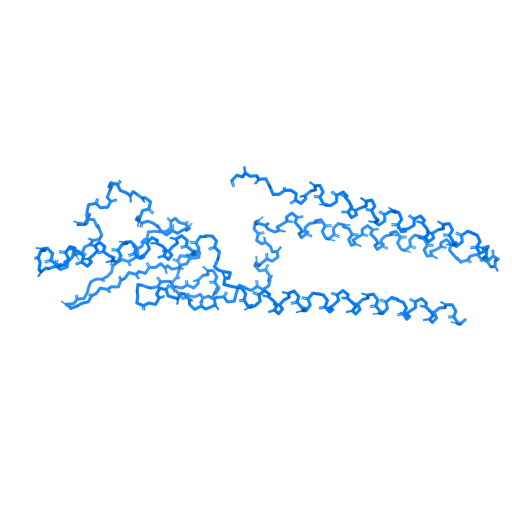C 1
ATOM 841 O O . GLY A 1 102 ? -8.683 -7.752 2.478 1.00 89.38 102 GLY A O 1
ATOM 842 N N . GLN A 1 103 ? -6.747 -7.435 1.368 1.00 88.31 103 GLN A N 1
ATOM 843 C CA . GLN A 1 103 ? -7.310 -7.510 0.022 1.00 88.31 103 GLN A CA 1
ATOM 844 C C . GLN A 1 103 ? -7.909 -8.880 -0.326 1.00 88.31 103 GLN A C 1
ATOM 846 O O . GLN A 1 103 ? -8.907 -8.929 -1.049 1.00 88.31 103 GLN A O 1
ATOM 851 N N . ASP A 1 104 ? -7.336 -9.985 0.150 1.00 89.88 104 ASP A N 1
ATOM 852 C CA . ASP A 1 104 ? -7.826 -11.333 -0.164 1.00 89.88 104 ASP A CA 1
ATOM 853 C C . ASP A 1 104 ? -8.983 -11.797 0.742 1.00 89.88 104 ASP A C 1
ATOM 855 O O . ASP A 1 104 ? -9.649 -12.799 0.442 1.00 89.88 104 ASP A O 1
ATOM 859 N N . GLY A 1 105 ? -9.237 -11.061 1.830 1.00 89.81 105 GLY A N 1
ATOM 860 C CA . GLY A 1 105 ? -10.296 -11.340 2.791 1.00 89.81 105 GLY A CA 1
ATOM 861 C C . GLY A 1 105 ? -10.049 -12.588 3.647 1.00 89.81 105 GLY A C 1
ATOM 862 O O . GLY A 1 105 ? -11.007 -13.124 4.218 1.00 89.81 105 GLY A O 1
ATOM 863 N N . LYS A 1 106 ? -8.808 -13.084 3.734 1.00 92.12 106 LYS A N 1
ATOM 864 C CA . LYS A 1 106 ? -8.442 -14.280 4.505 1.00 92.12 106 LYS A CA 1
ATOM 865 C C . LYS A 1 106 ? -7.435 -13.955 5.612 1.00 92.12 106 LYS A C 1
ATOM 867 O O . LYS A 1 106 ? -6.653 -13.031 5.494 1.00 92.12 106 LYS A O 1
ATOM 872 N N . PRO A 1 107 ? -7.415 -14.747 6.698 1.00 90.69 107 PRO A N 1
ATOM 873 C CA . PRO A 1 107 ? -6.428 -14.563 7.755 1.00 90.69 107 PRO A CA 1
ATOM 874 C C . PRO A 1 107 ? -4.996 -14.781 7.250 1.00 90.69 107 PRO A C 1
ATOM 876 O O . PRO A 1 107 ? -4.688 -15.859 6.731 1.00 90.69 107 PRO A O 1
ATOM 879 N N . GLY A 1 108 ? -4.112 -13.823 7.528 1.00 86.81 108 GLY A N 1
ATOM 880 C CA . GLY A 1 108 ? -2.679 -13.913 7.248 1.00 86.81 108 GLY A CA 1
ATOM 881 C C . GLY A 1 108 ? -2.239 -12.929 6.170 1.00 86.81 108 GLY A C 1
ATOM 882 O O . GLY A 1 108 ? -2.506 -11.744 6.297 1.00 86.81 108 GLY A O 1
ATOM 883 N N . GLY A 1 109 ? -1.508 -13.422 5.168 1.00 82.88 109 GLY A N 1
ATOM 884 C CA . GLY A 1 109 ? -1.065 -12.622 4.024 1.00 82.88 109 GLY A CA 1
ATOM 885 C C . GLY A 1 109 ? 0.192 -11.777 4.256 1.00 82.88 109 GLY A C 1
ATOM 886 O O . GLY A 1 109 ? 0.754 -11.722 5.350 1.00 82.88 109 GLY A O 1
ATOM 887 N N . GLU A 1 110 ? 0.651 -11.150 3.173 1.00 78.56 110 GLU A N 1
ATOM 888 C CA . GLU A 1 110 ? 1.755 -10.187 3.139 1.00 78.56 110 GLU A CA 1
ATOM 889 C C . GLU A 1 110 ? 1.376 -9.038 2.190 1.00 78.56 110 GLU A C 1
ATOM 891 O O . GLU A 1 110 ? 0.585 -9.215 1.261 1.00 78.56 110 GLU A O 1
ATOM 896 N N . GLY A 1 111 ? 1.943 -7.845 2.386 1.00 76.81 111 GLY A N 1
ATOM 897 C CA . GLY A 1 111 ? 1.691 -6.729 1.473 1.00 76.81 111 GLY A CA 1
ATOM 898 C C . GLY A 1 111 ? 0.253 -6.216 1.578 1.00 76.81 111 GLY A C 1
ATOM 899 O O . GLY A 1 111 ? -0.134 -5.687 2.615 1.00 76.81 111 GLY A O 1
ATOM 900 N N . LEU A 1 112 ? -0.524 -6.328 0.495 1.00 79.88 112 LEU A N 1
ATOM 901 C CA . LEU A 1 112 ? -1.932 -5.895 0.447 1.00 79.88 112 LEU A CA 1
ATOM 902 C C . LEU A 1 112 ? -2.892 -6.881 1.124 1.00 79.88 112 LEU A C 1
ATOM 904 O O . LEU A 1 112 ? -3.979 -6.480 1.539 1.00 79.88 112 LEU A O 1
ATOM 908 N N . ASP A 1 113 ? -2.472 -8.137 1.259 1.00 85.12 113 ASP A N 1
ATOM 909 C CA . ASP A 1 113 ? -3.244 -9.207 1.892 1.00 85.12 113 ASP A CA 1
ATOM 910 C C . ASP A 1 113 ? -2.996 -9.276 3.406 1.00 85.12 113 ASP A C 1
ATOM 912 O O . ASP A 1 113 ? -3.570 -10.116 4.080 1.00 85.12 113 ASP A O 1
ATOM 916 N N . GLU A 1 114 ? -2.122 -8.424 3.954 1.00 85.31 114 GLU A N 1
ATOM 917 C CA . GLU A 1 114 ? -1.784 -8.451 5.378 1.00 85.31 114 GLU A CA 1
ATOM 918 C C . GLU A 1 114 ? -2.960 -8.007 6.269 1.00 85.31 114 GLU A C 1
ATOM 920 O O . GLU A 1 114 ? -3.555 -6.942 6.075 1.00 85.31 114 GLU A O 1
ATOM 925 N N . ASP A 1 115 ? -3.230 -8.801 7.309 1.00 89.94 115 ASP A N 1
ATOM 926 C CA . ASP A 1 115 ? -4.176 -8.498 8.387 1.00 89.94 115 ASP A CA 1
ATOM 927 C C . ASP A 1 115 ? -3.921 -7.124 9.060 1.00 89.94 115 ASP A C 1
ATOM 929 O O . ASP A 1 115 ? -2.867 -6.879 9.653 1.00 89.94 115 ASP A O 1
ATOM 933 N N . ILE A 1 116 ? -4.947 -6.266 9.126 1.00 87.50 116 ILE A N 1
ATOM 934 C CA . ILE A 1 116 ? -4.898 -4.955 9.804 1.00 87.50 116 ILE A CA 1
ATOM 935 C C . ILE A 1 116 ? -5.700 -5.012 11.110 1.00 87.50 116 ILE A C 1
ATOM 937 O O . ILE A 1 116 ? -6.916 -5.212 11.085 1.00 87.50 116 ILE A O 1
ATOM 941 N N . 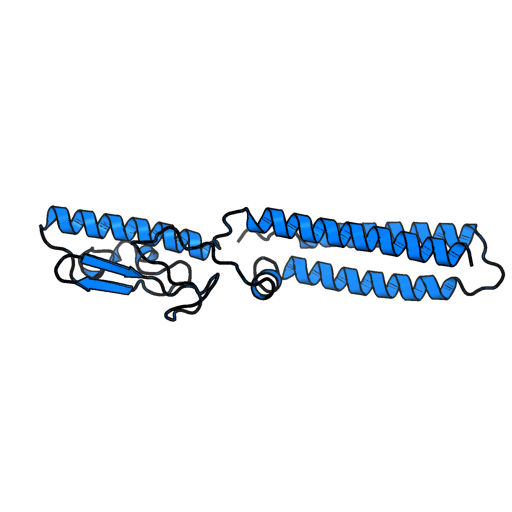LYS A 1 117 ? -5.043 -4.799 12.262 1.00 87.00 117 LYS A N 1
ATOM 942 C CA . LYS A 1 117 ? -5.655 -4.872 13.611 1.00 87.00 117 LYS A CA 1
ATOM 943 C C . LYS A 1 117 ? -5.700 -3.515 14.320 1.00 87.00 117 LYS A C 1
ATOM 945 O O . LYS A 1 117 ? -4.777 -2.718 14.180 1.00 87.00 117 LYS A O 1
ATOM 950 N N . SER A 1 118 ? -6.711 -3.281 15.164 1.00 75.88 118 SER A N 1
ATOM 951 C CA . SER A 1 118 ? -6.859 -2.061 15.998 1.00 75.88 118 SER A CA 1
ATOM 952 C C . SER A 1 118 ? -5.685 -1.763 16.931 1.00 75.88 118 SER A C 1
ATOM 954 O O . SER A 1 118 ? -5.474 -0.609 17.324 1.00 75.88 118 SER A O 1
ATOM 956 N N . ASP A 1 119 ? -4.944 -2.796 17.317 1.00 70.00 119 ASP A N 1
ATOM 957 C CA . ASP A 1 119 ? -3.840 -2.689 18.277 1.00 70.00 119 ASP A CA 1
ATOM 958 C C . ASP A 1 119 ? -2.514 -2.428 17.555 1.00 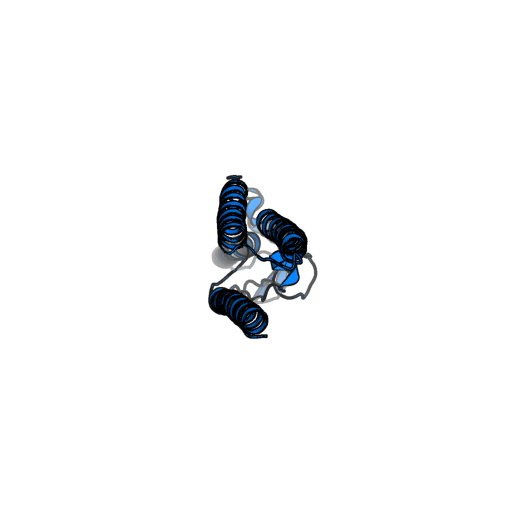70.00 119 ASP A C 1
ATOM 960 O O . ASP A 1 119 ? -1.568 -1.895 18.130 1.00 70.00 119 ASP A O 1
ATOM 964 N N . SER A 1 120 ? -2.483 -2.734 16.256 1.00 65.12 120 SER A N 1
ATOM 965 C CA . SER A 1 120 ? -1.384 -2.495 15.329 1.00 65.12 120 SER A CA 1
ATOM 966 C C . SER A 1 120 ? -1.898 -1.730 14.106 1.00 65.12 120 SER A C 1
ATOM 968 O O . SER A 1 120 ? -1.730 -2.158 12.968 1.00 65.12 120 SER A O 1
ATOM 970 N N . LEU A 1 121 ? -2.513 -0.565 14.344 1.00 62.00 121 LEU A N 1
ATOM 971 C CA . LEU A 1 121 ? -2.936 0.378 13.291 1.00 62.00 121 LEU A CA 1
ATOM 972 C C . LEU A 1 121 ? -1.757 1.029 12.554 1.00 62.00 121 LEU A C 1
ATOM 974 O O . LEU A 1 121 ? -1.950 1.892 11.704 1.00 62.00 121 LEU A O 1
ATOM 978 N N . ASN A 1 122 ? -0.539 0.626 12.902 1.00 56.28 122 ASN A N 1
ATOM 979 C CA . ASN A 1 122 ? 0.612 0.721 12.037 1.00 56.28 122 ASN A CA 1
ATOM 980 C C . ASN A 1 122 ? 0.695 -0.623 11.296 1.00 56.28 122 ASN A C 1
ATOM 982 O O . ASN A 1 122 ? 1.312 -1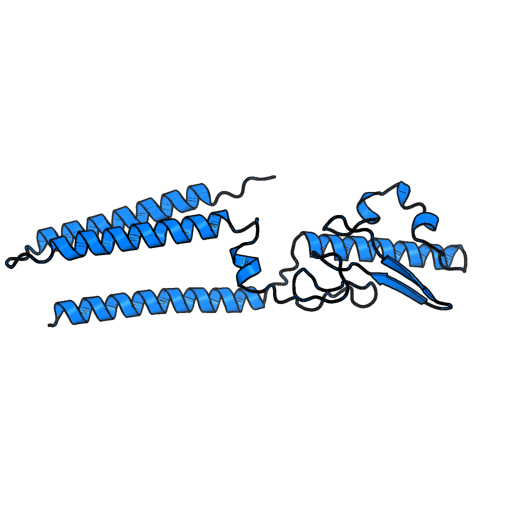.542 11.850 1.00 56.28 122 ASN A O 1
ATOM 986 N N . PRO A 1 123 ? 0.006 -0.794 10.145 1.00 52.09 123 PRO A N 1
ATOM 987 C CA . PRO A 1 123 ? 0.216 -1.973 9.308 1.00 52.09 123 PRO A CA 1
ATOM 988 C C . PRO A 1 123 ? 1.724 -2.152 9.173 1.00 52.09 123 PRO A C 1
ATOM 990 O O . PRO A 1 123 ? 2.438 -1.166 8.947 1.00 52.09 123 PRO A O 1
ATOM 993 N N . GLN A 1 124 ? 2.244 -3.362 9.414 1.00 51.50 124 GLN A N 1
ATOM 994 C CA . GLN A 1 124 ? 3.664 -3.541 9.150 1.00 51.50 124 GLN A CA 1
ATOM 995 C C . GLN A 1 124 ? 3.898 -3.194 7.687 1.00 51.50 124 GLN A C 1
ATOM 997 O O . GLN A 1 124 ? 2.982 -3.247 6.871 1.00 51.50 124 GLN A O 1
ATOM 1002 N N . ARG A 1 125 ? 5.107 -2.714 7.391 1.00 53.22 125 ARG A N 1
ATOM 1003 C CA . ARG A 1 125 ? 5.502 -2.279 6.053 1.00 53.22 125 ARG A CA 1
ATOM 1004 C C . ARG A 1 125 ? 5.292 -3.446 5.094 1.00 53.22 125 ARG A C 1
ATOM 1006 O O . ARG A 1 125 ? 6.190 -4.268 4.921 1.00 53.22 125 ARG A O 1
ATOM 1013 N N . GLY A 1 126 ? 4.099 -3.525 4.521 1.00 53.88 126 GLY A N 1
ATOM 1014 C CA . GLY A 1 126 ? 3.713 -4.578 3.616 1.00 53.88 126 GLY A CA 1
ATOM 1015 C C . GLY A 1 126 ? 4.538 -4.372 2.368 1.00 53.88 126 GLY A C 1
ATOM 1016 O O . GLY A 1 126 ? 4.277 -3.459 1.587 1.00 53.88 126 GLY A O 1
ATOM 1017 N N . HIS A 1 127 ? 5.587 -5.172 2.203 1.00 56.94 127 HIS A N 1
ATOM 1018 C CA . HIS A 1 127 ? 6.322 -5.183 0.957 1.00 56.94 127 HIS A CA 1
ATOM 1019 C C . HIS A 1 127 ? 5.371 -5.733 -0.100 1.00 56.94 127 HIS A C 1
ATOM 1021 O O . HIS A 1 127 ? 5.168 -6.940 -0.177 1.00 56.94 127 HIS A O 1
ATOM 1027 N N . VAL A 1 128 ? 4.743 -4.849 -0.877 1.00 59.75 128 VAL A N 1
ATOM 1028 C CA . VAL A 1 128 ? 3.955 -5.284 -2.028 1.00 59.75 128 VAL A CA 1
ATOM 1029 C C . VAL A 1 128 ? 4.929 -5.999 -2.963 1.00 59.75 128 VAL A C 1
ATOM 1031 O O . VAL A 1 128 ? 5.928 -5.386 -3.368 1.00 59.75 128 VAL A O 1
ATOM 1034 N N . PRO A 1 129 ? 4.706 -7.284 -3.289 1.00 68.88 129 PRO A N 1
ATOM 1035 C CA . PRO A 1 129 ? 5.585 -7.996 -4.193 1.00 68.88 129 P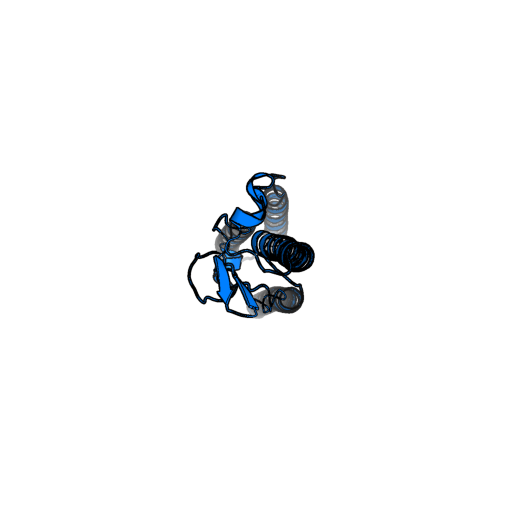RO A CA 1
ATOM 1036 C C . PRO A 1 129 ? 5.722 -7.222 -5.501 1.00 68.88 129 PRO A C 1
ATOM 1038 O O . PRO A 1 129 ? 4.751 -6.683 -6.036 1.00 68.88 129 PRO A O 1
ATOM 1041 N N . PHE A 1 130 ? 6.941 -7.180 -6.042 1.00 69.62 130 PHE A N 1
ATOM 1042 C CA . PHE A 1 130 ? 7.227 -6.448 -7.279 1.00 69.62 130 PHE A CA 1
ATOM 1043 C C . PHE A 1 130 ? 6.242 -6.788 -8.408 1.00 69.62 130 PHE A C 1
ATOM 1045 O O . PHE A 1 130 ? 5.857 -5.909 -9.176 1.00 69.62 130 PHE A O 1
ATOM 1052 N N . TRP A 1 131 ? 5.824 -8.054 -8.491 1.00 71.50 131 TRP A N 1
ATOM 1053 C CA . TRP A 1 131 ? 4.870 -8.518 -9.492 1.00 71.50 131 TRP A CA 1
ATOM 1054 C C . TRP A 1 131 ? 3.497 -7.873 -9.334 1.00 71.50 131 TRP A C 1
ATOM 1056 O O . TRP A 1 131 ? 3.013 -7.290 -10.301 1.00 71.50 131 TRP A O 1
ATOM 1066 N N . ASP A 1 132 ? 2.932 -7.881 -8.128 1.00 68.94 132 ASP A N 1
ATOM 1067 C CA . ASP A 1 132 ? 1.623 -7.280 -7.855 1.00 68.94 132 ASP A CA 1
ATOM 1068 C C . ASP A 1 132 ? 1.638 -5.778 -8.130 1.00 68.94 132 ASP A C 1
ATOM 1070 O O . ASP A 1 132 ? 0.690 -5.235 -8.697 1.00 68.94 132 ASP A O 1
ATOM 1074 N N . TYR A 1 133 ? 2.767 -5.124 -7.848 1.00 71.06 133 TYR A N 1
ATOM 1075 C CA . TYR A 1 133 ? 2.984 -3.720 -8.170 1.00 71.06 133 TYR A CA 1
ATOM 1076 C C . TYR A 1 133 ? 2.912 -3.452 -9.682 1.00 71.06 133 TYR A C 1
ATOM 1078 O O . TYR A 1 133 ? 2.094 -2.648 -10.131 1.00 71.06 133 TYR A O 1
ATOM 1086 N N . ILE A 1 134 ? 3.716 -4.144 -10.500 1.00 72.50 134 ILE A N 1
ATOM 1087 C CA . ILE A 1 134 ? 3.751 -3.885 -11.953 1.00 72.50 134 ILE A CA 1
ATOM 1088 C C . ILE A 1 134 ? 2.494 -4.353 -12.699 1.00 72.50 134 ILE A C 1
ATOM 1090 O O . ILE A 1 134 ? 2.245 -3.881 -13.815 1.00 72.50 134 ILE A O 1
ATOM 1094 N N . THR A 1 135 ? 1.705 -5.255 -12.107 1.00 70.75 135 THR A N 1
ATOM 1095 C CA . THR A 1 135 ? 0.421 -5.717 -12.662 1.00 70.75 135 THR A CA 1
ATOM 1096 C C . THR A 1 135 ? -0.807 -5.005 -12.089 1.00 70.75 135 THR A C 1
ATOM 1098 O O . THR A 1 135 ? -1.901 -5.156 -12.644 1.00 70.75 135 THR A O 1
ATOM 1101 N N . GLY A 1 136 ? -0.642 -4.219 -11.022 1.00 67.44 136 GLY A N 1
ATOM 1102 C CA . GLY A 1 136 ? -1.722 -3.506 -10.343 1.00 67.44 136 GLY A CA 1
ATOM 1103 C C . GLY A 1 136 ? -2.425 -2.491 -11.245 1.00 67.44 136 GLY A C 1
ATOM 1104 O O . GLY A 1 136 ? -1.804 -1.877 -12.117 1.00 67.44 136 GLY A O 1
ATOM 1105 N N . GLU A 1 137 ? -3.733 -2.300 -11.039 1.00 63.69 137 GLU A N 1
ATOM 1106 C CA . GLU A 1 137 ? -4.593 -1.496 -11.926 1.00 63.69 137 GLU A CA 1
ATOM 1107 C C . GLU A 1 137 ? -4.077 -0.069 -12.150 1.00 63.69 137 GLU A C 1
ATOM 1109 O O . GLU A 1 137 ? -4.099 0.421 -13.279 1.00 63.69 137 GLU A O 1
ATOM 1114 N N . GLY A 1 138 ? -3.518 0.561 -11.111 1.00 61.31 138 GLY A N 1
ATOM 1115 C CA . GLY A 1 138 ? -2.956 1.912 -11.197 1.00 61.31 138 GLY A CA 1
ATOM 1116 C C . GLY A 1 138 ? -1.744 2.034 -12.126 1.00 61.31 138 GLY A C 1
ATOM 1117 O O . GLY A 1 138 ? -1.439 3.129 -12.593 1.00 61.31 138 GLY A O 1
ATOM 1118 N N . MET A 1 139 ? -1.068 0.925 -12.442 1.00 63.22 139 MET A N 1
ATOM 1119 C CA . MET A 1 139 ? 0.191 0.950 -13.185 1.00 63.22 139 MET A CA 1
ATOM 1120 C C . MET A 1 139 ? 0.188 0.134 -14.477 1.00 63.22 139 MET A C 1
ATOM 1122 O O . MET A 1 139 ? 1.129 0.233 -15.267 1.00 63.22 139 MET A O 1
ATOM 1126 N N . GLN A 1 140 ? -0.901 -0.582 -14.775 1.00 67.50 140 GLN A N 1
ATOM 1127 C CA . GLN A 1 140 ? -1.049 -1.346 -16.019 1.00 67.50 140 GLN A CA 1
ATOM 1128 C C . GLN A 1 140 ? -0.796 -0.506 -17.275 1.00 67.50 140 GLN A C 1
ATOM 1130 O O . GLN A 1 140 ? -0.163 -0.987 -18.216 1.00 67.50 140 GLN A O 1
ATOM 1135 N N . ASN A 1 141 ? -1.251 0.750 -17.304 1.00 66.44 141 ASN A N 1
ATOM 1136 C CA . ASN A 1 141 ? -1.042 1.633 -18.455 1.00 66.44 141 ASN A CA 1
ATOM 1137 C C . ASN A 1 141 ? 0.442 1.979 -18.645 1.00 66.44 141 ASN A C 1
ATOM 1139 O O . ASN A 1 141 ? 0.944 1.947 -19.771 1.00 66.44 141 ASN A O 1
ATOM 1143 N N . MET A 1 142 ? 1.163 2.222 -17.545 1.00 66.19 142 MET A N 1
ATOM 1144 C CA . MET A 1 142 ? 2.597 2.513 -17.570 1.00 66.19 142 MET A CA 1
ATOM 1145 C C . MET A 1 142 ? 3.403 1.277 -17.986 1.00 66.19 142 MET A C 1
ATOM 1147 O O . MET A 1 142 ? 4.244 1.362 -18.883 1.00 66.19 142 MET A O 1
ATOM 1151 N N . THR A 1 143 ? 3.081 0.110 -17.420 1.00 72.94 143 THR A N 1
ATOM 1152 C CA . THR A 1 143 ? 3.711 -1.171 -17.771 1.00 72.94 143 THR A CA 1
ATOM 1153 C C . THR A 1 143 ? 3.491 -1.510 -19.247 1.00 72.94 143 THR A C 1
ATOM 1155 O O . THR A 1 143 ? 4.440 -1.855 -19.953 1.00 72.94 143 THR A O 1
ATOM 1158 N N . ARG A 1 144 ? 2.267 -1.347 -19.770 1.00 72.75 144 ARG A N 1
ATOM 1159 C CA . ARG A 1 144 ? 1.957 -1.590 -21.192 1.00 72.75 144 ARG A CA 1
ATOM 1160 C C . ARG A 1 144 ? 2.738 -0.663 -22.118 1.00 72.75 144 ARG A C 1
ATOM 1162 O O . ARG A 1 144 ? 3.310 -1.131 -23.101 1.00 72.75 144 ARG A O 1
ATOM 1169 N N . ALA A 1 145 ? 2.797 0.629 -21.803 1.00 73.94 145 ALA A N 1
ATOM 1170 C CA . ALA A 1 145 ? 3.532 1.596 -22.609 1.00 73.94 145 ALA A CA 1
ATOM 1171 C C . ALA A 1 145 ? 5.048 1.311 -22.619 1.00 73.94 145 ALA A C 1
ATOM 1173 O O . ALA A 1 145 ? 5.687 1.347 -23.677 1.00 73.94 145 ALA A O 1
ATOM 1174 N N . ALA A 1 146 ? 5.615 0.940 -21.467 1.00 74.50 146 ALA A N 1
ATOM 1175 C CA . ALA A 1 146 ? 7.012 0.525 -21.355 1.00 74.50 146 ALA A CA 1
ATOM 1176 C C . ALA A 1 146 ? 7.309 -0.734 -22.192 1.00 74.50 146 ALA A C 1
ATOM 1178 O O . ALA A 1 146 ? 8.269 -0.751 -22.962 1.00 74.50 146 ALA A O 1
ATOM 1179 N N . VAL A 1 147 ? 6.452 -1.758 -22.128 1.00 78.19 147 VAL A N 1
ATOM 1180 C CA . VAL A 1 147 ? 6.617 -2.993 -22.916 1.00 78.19 147 VAL A CA 1
ATOM 1181 C C . VAL A 1 147 ? 6.527 -2.718 -24.421 1.00 78.19 147 VAL A C 1
ATOM 1183 O O . VAL A 1 147 ? 7.402 -3.143 -25.177 1.00 78.19 147 VAL A O 1
ATOM 1186 N N . VAL A 1 148 ? 5.514 -1.969 -24.870 1.00 78.94 148 VAL A N 1
ATOM 1187 C CA . VAL A 1 148 ? 5.329 -1.638 -26.296 1.00 78.94 148 VAL A CA 1
ATOM 1188 C C . VAL A 1 148 ? 6.516 -0.838 -26.833 1.00 78.94 148 VAL A C 1
ATOM 1190 O O . VAL A 1 148 ? 7.029 -1.141 -27.911 1.00 78.94 148 VAL A O 1
ATOM 1193 N N . SER A 1 149 ? 6.996 0.149 -26.076 1.00 71.81 149 SER A N 1
ATOM 1194 C CA . SER A 1 149 ? 8.145 0.962 -26.482 1.00 71.81 149 SER A CA 1
ATOM 1195 C C . SER A 1 149 ? 9.455 0.175 -26.526 1.00 71.81 149 SER A C 1
ATOM 1197 O O . SER A 1 149 ? 10.241 0.366 -27.458 1.00 71.81 149 SER A O 1
ATOM 1199 N N . GLY A 1 150 ? 9.663 -0.758 -25.591 1.00 75.12 150 GLY A N 1
ATOM 1200 C CA . GLY A 1 150 ? 10.798 -1.680 -25.601 1.00 75.12 150 GLY A CA 1
ATOM 1201 C C . GLY A 1 150 ? 10.793 -2.594 -26.828 1.00 75.12 150 GLY A C 1
ATOM 1202 O O . GLY A 1 150 ? 11.815 -2.720 -27.504 1.00 75.12 150 GLY A O 1
ATOM 1203 N N . ILE A 1 151 ? 9.632 -3.163 -27.177 1.00 79.62 151 ILE A N 1
ATOM 1204 C CA . ILE A 1 151 ? 9.466 -3.998 -28.378 1.00 79.62 151 ILE A CA 1
ATOM 1205 C C . ILE A 1 151 ? 9.720 -3.176 -29.647 1.00 79.62 151 ILE A C 1
ATOM 1207 O O . ILE A 1 151 ? 10.523 -3.584 -30.486 1.00 79.62 151 ILE A O 1
ATOM 1211 N N . LEU A 1 152 ? 9.088 -2.004 -29.778 1.00 74.50 152 LEU A N 1
ATOM 1212 C CA . LEU A 1 152 ? 9.266 -1.124 -30.939 1.00 74.50 152 LEU A CA 1
ATOM 1213 C C . LEU A 1 152 ? 10.725 -0.690 -31.105 1.00 74.50 152 LEU A C 1
ATOM 1215 O O . LEU A 1 152 ? 11.261 -0.771 -32.208 1.00 74.50 152 LEU A O 1
ATOM 1219 N N . SER A 1 153 ? 11.386 -0.295 -30.015 1.00 73.06 153 SER A N 1
ATOM 1220 C CA . SER A 1 153 ? 12.802 0.093 -30.031 1.00 73.06 153 SER A CA 1
ATOM 1221 C C . SER A 1 153 ? 13.705 -1.083 -30.404 1.00 73.06 153 SER A C 1
ATOM 1223 O O . SER A 1 153 ? 14.631 -0.919 -31.196 1.00 73.06 153 SER A O 1
ATOM 1225 N N . GLY A 1 154 ? 13.413 -2.286 -29.898 1.00 73.62 154 GLY A N 1
ATOM 1226 C CA . GLY A 1 154 ? 14.128 -3.510 -30.260 1.00 73.62 154 GLY A CA 1
ATOM 1227 C C . GLY A 1 154 ? 14.012 -3.840 -31.751 1.00 73.62 154 GLY A C 1
ATOM 1228 O O . GLY A 1 154 ? 15.023 -4.104 -32.407 1.00 73.62 154 GLY A O 1
ATOM 1229 N N . VAL A 1 155 ? 12.801 -3.750 -32.310 1.00 75.56 155 VAL A N 1
ATOM 1230 C CA . VAL A 1 155 ? 12.553 -3.947 -33.748 1.00 75.56 155 VAL A CA 1
ATOM 1231 C C . VAL A 1 155 ? 13.278 -2.886 -34.577 1.00 75.56 155 VAL A C 1
ATOM 1233 O O . VAL A 1 155 ? 13.962 -3.237 -35.541 1.00 75.56 155 VAL A O 1
ATOM 1236 N N . LEU A 1 156 ? 13.195 -1.608 -34.188 1.00 67.44 156 LEU A N 1
ATOM 1237 C CA . LEU A 1 156 ? 13.865 -0.517 -34.900 1.00 67.44 156 LEU A CA 1
ATOM 1238 C C . LEU A 1 156 ? 15.386 -0.708 -34.908 1.00 67.44 156 LEU A C 1
ATOM 1240 O O . LEU A 1 156 ? 16.012 -0.603 -35.961 1.00 67.44 156 LEU A O 1
ATOM 1244 N N . CYS A 1 157 ? 15.973 -1.057 -33.760 1.00 67.06 157 CYS A N 1
ATOM 1245 C CA . CYS A 1 157 ? 17.394 -1.372 -33.648 1.00 67.06 157 CYS A CA 1
ATOM 1246 C C . CYS A 1 157 ? 17.787 -2.536 -34.564 1.00 67.06 157 CYS A C 1
ATOM 1248 O O . CYS A 1 157 ? 18.794 -2.444 -35.260 1.00 67.06 157 CYS A O 1
ATOM 1250 N N . PHE A 1 158 ? 16.996 -3.610 -34.622 1.00 67.06 158 PHE A N 1
ATOM 1251 C CA . PHE A 1 158 ? 17.314 -4.772 -35.454 1.00 67.06 158 PHE A CA 1
ATOM 1252 C C . PHE A 1 158 ? 17.228 -4.473 -36.961 1.00 67.06 158 PHE A C 1
ATOM 1254 O O . PHE A 1 158 ? 18.098 -4.891 -37.728 1.00 67.06 158 PHE A O 1
ATOM 1261 N N . VAL A 1 159 ? 16.217 -3.711 -37.389 1.00 68.56 159 VAL A N 1
ATOM 1262 C CA . VAL A 1 159 ? 16.044 -3.296 -38.793 1.00 68.56 159 VAL A CA 1
ATOM 1263 C C . VAL A 1 159 ? 17.140 -2.313 -39.218 1.00 68.56 159 VAL A C 1
ATOM 1265 O O . VAL A 1 159 ? 17.746 -2.484 -40.276 1.00 68.56 159 VAL A O 1
ATOM 1268 N N . LEU A 1 160 ? 17.448 -1.317 -38.382 1.00 63.34 160 LEU A N 1
ATOM 1269 C CA . LEU A 1 160 ? 18.464 -0.305 -38.685 1.00 63.34 160 LEU A CA 1
ATOM 1270 C C . LEU A 1 160 ? 19.893 -0.859 -38.622 1.00 63.34 160 LEU A C 1
ATOM 1272 O O . LEU A 1 160 ? 20.742 -0.439 -39.406 1.00 63.34 160 LEU A O 1
ATOM 1276 N N . LEU A 1 161 ? 20.174 -1.832 -37.747 1.00 60.47 161 LEU A N 1
ATOM 1277 C CA . LEU A 1 161 ? 21.481 -2.497 -37.713 1.00 60.47 161 LEU A CA 1
ATOM 1278 C C . LEU A 1 161 ? 21.735 -3.329 -38.979 1.00 60.47 161 LEU A C 1
ATOM 1280 O O . LEU A 1 161 ? 22.862 -3.312 -39.472 1.00 60.47 161 LEU A O 1
ATOM 1284 N N . ARG A 1 162 ? 20.706 -3.973 -39.554 1.00 60.66 162 ARG A N 1
ATOM 1285 C CA . ARG A 1 162 ? 20.824 -4.712 -40.829 1.00 60.66 162 ARG A CA 1
ATOM 1286 C C . ARG A 1 162 ? 21.128 -3.818 -42.033 1.00 60.66 162 ARG A C 1
ATOM 1288 O O . ARG A 1 162 ? 21.805 -4.257 -42.955 1.00 60.66 162 ARG A O 1
ATOM 1295 N N . LEU A 1 163 ? 20.684 -2.560 -42.027 1.00 54.50 163 LEU A N 1
ATOM 1296 C CA . LEU A 1 163 ? 21.001 -1.593 -43.090 1.00 54.50 163 LEU A CA 1
ATOM 1297 C C . LEU A 1 163 ? 22.492 -1.196 -43.119 1.00 54.50 163 LEU A C 1
ATOM 1299 O O . LEU A 1 163 ? 22.967 -0.642 -44.109 1.00 54.50 163 LEU A O 1
ATOM 1303 N N . SER A 1 164 ? 23.251 -1.492 -42.057 1.00 53.53 164 SER A N 1
ATOM 1304 C CA . SER A 1 164 ? 24.663 -1.116 -41.923 1.00 53.53 164 SER A CA 1
ATOM 1305 C C . SER A 1 164 ? 25.657 -2.160 -42.465 1.00 53.53 164 SER A C 1
ATOM 1307 O O . SER A 1 164 ? 26.861 -1.915 -42.360 1.00 53.53 164 SER A O 1
ATOM 1309 N N . ASP A 1 165 ? 25.200 -3.275 -43.051 1.00 56.44 165 ASP A N 1
ATOM 1310 C CA . ASP A 1 165 ? 26.058 -4.362 -43.572 1.00 56.44 165 ASP A CA 1
ATOM 1311 C C . ASP A 1 165 ? 26.655 -4.093 -44.974 1.00 56.44 165 ASP A C 1
ATOM 1313 O O . ASP A 1 165 ? 27.302 -4.956 -45.571 1.00 56.44 165 ASP A O 1
ATOM 1317 N N . HIS A 1 166 ? 26.501 -2.884 -45.525 1.00 55.25 166 HIS A N 1
ATOM 1318 C CA . HIS A 1 166 ? 27.087 -2.540 -46.822 1.00 55.25 166 HIS A CA 1
ATOM 1319 C C . HIS A 1 166 ? 28.591 -2.187 -46.721 1.00 55.25 166 HIS A C 1
ATOM 1321 O O . HIS A 1 166 ? 28.983 -1.360 -45.899 1.00 55.25 166 HIS A O 1
ATOM 1327 N N . PRO A 1 167 ? 29.460 -2.729 -47.601 1.00 56.06 167 PRO A N 1
ATOM 1328 C CA . PRO A 1 167 ? 30.926 -2.662 -47.473 1.00 56.06 167 PRO A CA 1
ATOM 1329 C C . PRO A 1 167 ? 31.545 -1.264 -47.666 1.00 56.06 167 PRO A C 1
ATOM 1331 O O . PRO A 1 167 ? 32.728 -1.069 -47.393 1.00 56.06 167 PRO A O 1
ATOM 1334 N N . LYS A 1 168 ? 30.763 -0.273 -48.111 1.00 60.53 168 LYS A N 1
ATOM 1335 C CA . LYS A 1 168 ? 31.146 1.146 -48.163 1.00 60.53 168 LYS A CA 1
ATOM 1336 C C . LYS A 1 168 ? 30.150 1.944 -47.334 1.00 60.53 168 LYS A C 1
ATOM 1338 O O . LYS A 1 168 ? 29.199 2.511 -47.857 1.00 60.53 168 LYS A O 1
ATOM 1343 N N . VAL A 1 169 ? 30.351 1.920 -46.024 1.00 61.28 169 VAL A N 1
ATOM 1344 C CA . VAL A 1 169 ? 29.504 2.636 -45.073 1.00 61.28 169 VAL A CA 1
ATOM 1345 C C . VAL A 1 169 ? 29.738 4.140 -45.238 1.00 61.28 169 VAL A C 1
ATOM 1347 O O . VAL A 1 169 ? 30.765 4.665 -44.804 1.00 61.28 169 VAL A O 1
ATOM 1350 N N . ASP A 1 170 ? 28.799 4.831 -45.883 1.00 69.19 170 ASP A N 1
ATOM 1351 C CA . ASP A 1 170 ? 28.788 6.290 -45.922 1.00 69.19 170 ASP A CA 1
ATOM 1352 C C . ASP A 1 170 ? 28.533 6.820 -44.502 1.00 69.19 170 ASP A C 1
ATOM 1354 O O . ASP A 1 170 ? 27.518 6.518 -43.866 1.00 69.19 170 ASP A O 1
ATOM 1358 N N . LYS A 1 171 ? 29.484 7.602 -43.984 1.00 68.25 171 LYS A N 1
ATOM 1359 C CA . LYS A 1 171 ? 29.395 8.208 -42.650 1.00 68.25 171 LYS A CA 1
ATOM 1360 C C . LYS A 1 171 ? 28.155 9.097 -42.531 1.00 68.25 171 LYS A C 1
ATOM 1362 O O . LYS A 1 171 ? 27.587 9.171 -41.444 1.00 68.25 171 LYS A O 1
ATOM 1367 N N . ALA A 1 172 ? 27.719 9.712 -43.633 1.00 68.75 172 ALA A N 1
ATOM 1368 C CA . ALA A 1 172 ? 26.493 10.499 -43.676 1.00 68.75 172 ALA A CA 1
ATOM 1369 C C . ALA A 1 172 ? 25.251 9.617 -43.488 1.00 68.75 172 ALA A C 1
ATOM 1371 O O . ALA A 1 172 ? 24.391 9.952 -42.681 1.00 68.75 172 ALA A O 1
ATOM 1372 N N . ALA A 1 173 ? 25.187 8.448 -44.133 1.00 66.00 173 ALA A N 1
ATOM 1373 C CA . ALA A 1 173 ? 24.068 7.516 -43.987 1.00 66.00 173 ALA A CA 1
ATOM 1374 C C . ALA A 1 173 ? 23.953 6.953 -42.559 1.00 66.00 173 ALA A C 1
ATOM 1376 O O . ALA A 1 173 ? 22.851 6.835 -42.019 1.00 66.00 173 ALA A O 1
ATOM 1377 N N . VAL A 1 174 ? 25.087 6.665 -41.909 1.00 67.56 174 VAL A N 1
ATOM 1378 C CA . VAL A 1 174 ? 25.102 6.246 -40.496 1.00 67.56 174 VAL A CA 1
ATOM 1379 C C . VAL A 1 174 ? 24.650 7.377 -39.582 1.00 67.56 174 VAL A C 1
ATOM 1381 O O . VAL A 1 174 ? 23.867 7.137 -38.666 1.00 67.56 174 VAL A O 1
ATOM 1384 N N . PHE A 1 175 ? 25.115 8.602 -39.832 1.00 71.69 175 PHE A N 1
ATOM 1385 C CA . PHE A 1 175 ? 24.711 9.767 -39.052 1.00 71.69 175 PHE A CA 1
ATOM 1386 C C . PHE A 1 175 ? 23.205 10.028 -39.185 1.00 71.69 175 PHE A C 1
ATOM 1388 O O . PHE A 1 175 ? 22.519 10.100 -38.173 1.00 71.69 175 PHE A O 1
ATOM 1395 N N . ILE A 1 176 ? 22.671 10.035 -40.411 1.00 72.88 176 ILE A N 1
ATOM 1396 C CA . ILE A 1 176 ? 21.233 10.188 -40.689 1.00 72.88 176 ILE A CA 1
ATOM 1397 C C . ILE A 1 176 ? 20.417 9.091 -39.992 1.00 72.88 176 ILE A C 1
ATOM 1399 O O . ILE A 1 176 ? 19.396 9.386 -39.375 1.00 72.88 176 ILE A O 1
ATOM 1403 N N . SER A 1 177 ? 20.883 7.840 -40.030 1.00 67.00 177 SER A N 1
ATOM 1404 C CA . SER A 1 177 ? 20.197 6.716 -39.377 1.00 67.00 177 SER A CA 1
ATOM 1405 C C . SER A 1 177 ? 20.184 6.847 -37.849 1.00 67.00 177 SER A C 1
ATOM 1407 O O . SER A 1 177 ? 19.162 6.583 -37.218 1.00 67.00 177 SER A O 1
ATOM 1409 N N . LEU A 1 178 ? 21.291 7.292 -37.243 1.00 68.00 178 LEU A N 1
ATOM 1410 C CA . LEU A 1 178 ? 21.379 7.535 -35.797 1.00 68.00 178 LEU A CA 1
ATOM 1411 C C . LEU A 1 178 ? 20.506 8.717 -35.361 1.00 68.00 178 LEU A C 1
ATOM 1413 O O . LEU A 1 178 ? 19.829 8.634 -34.338 1.00 68.00 178 LEU A O 1
ATOM 1417 N N . THR A 1 179 ? 20.482 9.798 -36.143 1.00 73.38 179 THR A N 1
ATOM 1418 C CA . THR A 1 179 ? 19.614 10.950 -35.878 1.00 73.38 179 THR A CA 1
ATOM 1419 C C . THR A 1 179 ? 18.140 10.569 -36.019 1.00 73.38 179 THR A C 1
ATOM 1421 O O . THR A 1 179 ? 17.343 10.897 -35.143 1.00 73.38 179 THR A O 1
ATOM 1424 N N . GLY A 1 180 ? 17.776 9.812 -37.059 1.00 73.06 180 GLY A N 1
ATOM 1425 C CA . GLY A 1 180 ? 16.415 9.301 -37.245 1.00 73.06 180 GLY A CA 1
ATOM 1426 C C . GLY A 1 180 ? 15.958 8.401 -36.094 1.00 73.06 180 GLY A C 1
ATOM 1427 O O . GLY A 1 180 ? 14.837 8.544 -35.613 1.00 73.06 180 GLY A O 1
ATOM 1428 N N . LEU A 1 181 ? 16.845 7.537 -35.588 1.00 69.56 181 LEU A N 1
ATOM 1429 C CA . LEU A 1 181 ? 16.580 6.702 -34.413 1.00 69.56 181 LEU A CA 1
ATOM 1430 C C . LEU A 1 181 ? 16.331 7.546 -33.156 1.00 69.56 181 LEU A C 1
ATOM 1432 O O . LEU A 1 181 ? 15.373 7.289 -32.433 1.00 69.56 181 LEU A O 1
ATOM 1436 N N . PHE A 1 182 ? 17.153 8.569 -32.909 1.00 74.19 182 PHE A N 1
ATOM 1437 C CA . PHE A 1 182 ? 16.975 9.462 -31.761 1.00 74.19 182 PHE A CA 1
ATOM 1438 C C . PHE A 1 182 ? 15.616 10.179 -31.798 1.00 74.19 182 PHE A C 1
ATOM 1440 O O . PHE A 1 182 ? 14.898 10.190 -30.800 1.00 74.19 182 PHE A O 1
ATOM 1447 N N . PHE A 1 183 ? 15.224 10.711 -32.960 1.00 73.50 183 PHE A N 1
ATOM 1448 C CA . PHE A 1 183 ? 13.918 11.354 -33.136 1.00 73.50 183 PHE A CA 1
ATOM 1449 C C . PHE A 1 183 ? 12.748 10.372 -33.008 1.00 73.50 183 PHE A C 1
ATOM 1451 O O . PHE A 1 183 ? 11.740 10.712 -32.393 1.00 73.50 183 PHE A O 1
ATOM 1458 N N . ALA A 1 184 ? 12.879 9.152 -33.535 1.00 70.69 184 ALA A N 1
ATOM 1459 C CA . ALA A 1 184 ? 11.854 8.120 -33.397 1.00 70.69 184 ALA A CA 1
ATOM 1460 C C . ALA A 1 184 ? 11.657 7.712 -31.928 1.00 70.69 184 ALA A C 1
ATOM 1462 O O . ALA A 1 184 ? 10.522 7.641 -31.460 1.00 70.69 184 ALA A O 1
ATOM 1463 N N . ILE A 1 185 ? 12.750 7.521 -31.180 1.00 71.44 185 ILE A N 1
ATOM 1464 C CA . ILE A 1 185 ? 12.703 7.242 -29.738 1.00 71.44 185 ILE A CA 1
ATOM 1465 C C . ILE A 1 185 ? 12.061 8.416 -28.989 1.00 71.44 185 ILE A C 1
ATOM 1467 O O . ILE A 1 185 ? 11.191 8.192 -28.152 1.00 71.44 185 ILE A O 1
ATOM 1471 N N . ALA A 1 186 ? 12.427 9.660 -29.314 1.00 71.44 186 ALA A N 1
ATOM 1472 C CA . ALA A 1 186 ? 11.854 10.850 -28.686 1.00 71.44 186 ALA A CA 1
ATOM 1473 C C . ALA A 1 186 ? 10.345 11.001 -28.963 1.00 71.44 186 ALA A C 1
ATOM 1475 O O . ALA A 1 186 ? 9.586 11.327 -28.053 1.00 71.44 186 ALA A O 1
ATOM 1476 N N . MET A 1 187 ? 9.886 10.715 -30.187 1.00 70.81 187 MET A N 1
ATOM 1477 C CA . MET A 1 187 ? 8.457 10.717 -30.524 1.00 70.81 187 MET A CA 1
ATOM 1478 C C . MET A 1 187 ? 7.685 9.622 -29.787 1.00 70.81 187 MET A C 1
ATOM 1480 O O . MET A 1 187 ? 6.604 9.889 -29.265 1.00 70.81 187 MET A O 1
ATOM 1484 N N . ILE A 1 188 ? 8.234 8.405 -29.722 1.00 70.12 188 ILE A N 1
ATOM 1485 C CA . ILE A 1 188 ? 7.621 7.293 -28.985 1.00 70.12 188 ILE A CA 1
ATOM 1486 C C . ILE A 1 188 ? 7.538 7.646 -27.495 1.00 70.12 188 ILE A C 1
ATOM 1488 O O . ILE A 1 188 ? 6.468 7.522 -26.904 1.00 70.12 188 ILE A O 1
ATOM 1492 N N . ALA A 1 189 ? 8.620 8.168 -26.910 1.00 67.75 189 ALA A N 1
ATOM 1493 C CA . ALA A 1 189 ? 8.646 8.630 -25.524 1.00 67.75 189 ALA A CA 1
ATOM 1494 C C . ALA A 1 189 ? 7.599 9.726 -25.260 1.00 67.75 189 ALA A C 1
ATOM 1496 O O . ALA A 1 189 ? 6.852 9.637 -24.290 1.00 67.75 189 ALA A O 1
ATOM 1497 N N . SER A 1 190 ? 7.477 10.710 -26.157 1.00 68.12 190 SER A N 1
ATOM 1498 C CA . SER A 1 190 ? 6.483 11.783 -26.037 1.00 68.12 190 SER A CA 1
ATOM 1499 C C . SER A 1 190 ? 5.039 11.285 -26.176 1.00 68.12 190 SER A C 1
ATOM 1501 O O . SER A 1 190 ? 4.155 11.798 -25.492 1.00 68.12 190 SER A O 1
ATOM 1503 N N . GLY A 1 191 ? 4.780 10.290 -27.030 1.00 64.06 191 GLY A N 1
ATOM 1504 C CA . GLY A 1 191 ? 3.457 9.665 -27.154 1.00 64.06 191 GLY A CA 1
ATOM 1505 C C . GLY A 1 191 ? 3.056 8.879 -25.902 1.00 64.06 191 GLY A C 1
ATOM 1506 O O . GLY A 1 191 ? 1.892 8.891 -25.505 1.00 64.06 191 GLY A O 1
ATOM 1507 N N . ILE A 1 192 ? 4.029 8.257 -25.232 1.00 62.22 192 ILE A N 1
ATOM 1508 C CA . ILE A 1 192 ? 3.825 7.531 -23.971 1.00 62.22 192 ILE A CA 1
ATOM 1509 C C . ILE A 1 192 ? 3.453 8.484 -22.837 1.00 62.22 192 ILE A C 1
ATOM 1511 O O . ILE A 1 192 ? 2.566 8.164 -22.052 1.00 62.22 192 ILE A O 1
ATOM 1515 N N . THR A 1 193 ? 4.046 9.680 -22.786 1.00 61.78 193 THR A N 1
ATOM 1516 C CA . THR A 1 193 ? 3.647 10.718 -21.822 1.00 61.78 193 THR A CA 1
ATOM 1517 C C . THR A 1 193 ? 2.173 11.116 -21.983 1.00 61.78 193 THR A C 1
ATOM 1519 O O . THR A 1 193 ? 1.502 11.392 -20.995 1.00 61.78 193 THR A O 1
ATOM 1522 N N . GLY A 1 194 ? 1.631 11.086 -23.206 1.00 60.50 194 GLY A N 1
ATOM 1523 C CA . GLY A 1 194 ? 0.206 11.341 -23.457 1.00 60.50 194 GLY A CA 1
ATOM 1524 C C . GLY A 1 194 ? -0.723 10.230 -22.952 1.00 60.50 194 GLY A C 1
ATOM 1525 O O . GLY A 1 194 ? -1.817 10.515 -22.478 1.00 60.50 194 GLY A O 1
ATOM 1526 N N . LEU A 1 195 ? -0.271 8.972 -22.994 1.00 56.59 195 LEU A N 1
ATOM 1527 C CA . LEU A 1 195 ? -0.983 7.809 -22.438 1.00 56.59 195 LEU A CA 1
ATOM 1528 C C . LEU A 1 195 ? -0.820 7.672 -20.913 1.00 56.59 195 LEU A C 1
ATOM 1530 O O . LEU A 1 195 ? -1.476 6.835 -20.297 1.00 56.59 195 LEU A O 1
ATOM 1534 N N . HIS A 1 196 ? 0.065 8.474 -20.317 1.00 55.72 196 HIS A N 1
ATOM 1535 C CA . HIS A 1 196 ? 0.366 8.490 -18.888 1.00 55.72 196 HIS A CA 1
ATOM 1536 C C . HIS A 1 196 ? -0.558 9.412 -18.082 1.00 55.72 196 HIS A C 1
ATOM 1538 O O . HIS A 1 196 ? -0.556 9.303 -16.862 1.00 55.72 196 HIS A O 1
ATOM 1544 N N . LEU A 1 197 ? -1.347 10.294 -18.716 1.00 47.91 197 LEU A N 1
ATOM 1545 C CA . LEU A 1 197 ? -2.292 11.151 -17.991 1.00 47.91 197 LEU A CA 1
ATOM 1546 C C . LEU A 1 197 ? -3.255 10.269 -17.177 1.00 47.91 197 LEU A C 1
ATOM 1548 O O . LEU A 1 197 ? -4.070 9.561 -17.778 1.00 47.91 197 LEU A O 1
ATOM 1552 N N . PRO A 1 198 ? -3.157 10.272 -15.832 1.00 45.94 198 PRO A N 1
ATOM 1553 C CA . PRO A 1 198 ? -4.061 9.498 -15.006 1.00 45.94 198 PRO A CA 1
ATOM 1554 C C . PRO A 1 198 ? -5.459 10.062 -15.230 1.00 45.94 198 PRO A C 1
ATOM 1556 O O . PRO A 1 198 ? -5.688 11.264 -15.088 1.00 45.94 198 PRO A O 1
ATOM 1559 N N . ASN A 1 199 ? -6.375 9.198 -15.658 1.00 41.81 199 ASN A N 1
ATOM 1560 C CA . ASN A 1 199 ? -7.769 9.570 -15.807 1.00 41.81 199 ASN A CA 1
ATOM 1561 C C . ASN A 1 199 ? -8.289 9.912 -14.399 1.00 41.81 199 ASN A C 1
ATOM 1563 O O . ASN A 1 199 ? -8.192 9.049 -13.525 1.00 41.81 199 ASN A O 1
ATOM 1567 N N . PRO A 1 200 ? -8.758 11.144 -14.133 1.00 35.91 200 PRO A N 1
ATOM 1568 C CA . PRO A 1 200 ? -9.279 11.496 -12.824 1.00 35.91 200 PRO A CA 1
ATOM 1569 C C . PRO A 1 200 ? -10.649 10.831 -12.663 1.00 35.91 200 PRO A C 1
ATOM 1571 O O . PRO A 1 200 ? -11.672 11.376 -13.084 1.00 35.91 200 PRO A O 1
ATOM 1574 N N . HIS A 1 201 ? -10.655 9.629 -12.096 1.00 38.31 201 HIS A N 1
ATOM 1575 C CA . HIS A 1 201 ? -11.842 8.970 -11.565 1.00 38.31 201 HIS A CA 1
ATOM 1576 C C . HIS A 1 201 ? -11.569 8.579 -10.120 1.00 38.31 201 HIS A C 1
ATOM 1578 O O . HIS A 1 201 ? -10.539 7.910 -9.887 1.00 38.31 201 HIS A O 1
#

Secondary structure (DSSP, 8-state):
-HHHHHHHHHHHHHHHHHHHHHHHHHHHHTTS----HHHHHHHHHHHHHHHHHHHHHHHHSS--SSGGGGTGGG-GGGTB-TTSPBPEEEE-SS-EEEEE-TTTTSS--SGGG--EETTB-S-------HHHHHHSTTTHHHHHHHHHHHHHHHHHHHHHHHTT--SS--HHHHHHHHHHHHHHHHHHHHHHHHHTS----

Mean predicted aligned error: 13.78 Å

pLDDT: mean 73.16, std 12.39, range [35.91, 92.12]

Radius of gyration: 27.23 Å; Cα contacts (8 Å, |Δi|>4): 164; chains: 1; bounding box: 63×26×80 Å

Sequence (201 aa):
MKLILIRILTSLLFGFAIFYQALSAHRDYVTEDLLSYQQKMTVERAQELKKRVEDYCLDKSKCPRSLQDLNVKDIPELTNDGWGHPFVYKVTENDYTLLSYGQDGKPGGEGLDEDIKSDSLNPQRGHVPFWDYITGEGMQNMTRAAVVSGILSGVLCFVLLRLSDHPKVDKAAVFISLTGLFFAIAMIASGITGLHLPNPH

Foldseek 3Di:
DVVVVVVVVVVVVVVVVVVVVVVVVVVVVLPDLPDDPQLVQQLVLLQVLVVLQVVCCVVVVHGDQDSVVSVCVVPQSSQAGSLRHGWDWHDDPVDIKTKAQFNVRDNDDAARRHMQISVCSVRPSRPPPPVCVCVPPLNVLVNVLVVVLVVVLVVLCVVLVVVQPDPDRDPVSVVVSVVVSVVVSVVSVVVSVVSNPPDPD

Solvent-accessible surface area (backbone atoms only — not comparable to full-atom values): 11549 Å² total; per-residue (Å²): 110,72,68,60,53,52,53,51,53,52,52,50,52,54,52,48,52,52,52,49,51,53,50,49,51,50,56,58,52,76,70,50,90,71,61,50,74,38,53,48,47,26,44,55,36,44,50,54,50,50,52,52,48,52,54,43,22,65,76,67,75,45,67,63,88,45,70,75,73,72,60,43,79,84,42,64,75,60,52,27,40,49,80,64,51,67,56,45,72,48,70,56,100,89,50,72,47,44,36,38,28,37,70,77,67,42,90,46,71,62,26,64,23,30,53,39,32,68,91,42,68,66,61,71,86,39,66,61,52,71,64,60,53,55,64,28,84,95,32,37,62,58,46,50,48,52,52,52,50,51,51,51,50,51,52,49,51,55,57,58,56,62,70,63,76,51,97,75,72,52,68,63,60,53,48,52,52,51,53,51,48,54,52,51,52,52,50,53,54,54,54,44,58,65,66,59,62,76,76,93,122